Protein AF-A0A3D5D8I4-F1 (afdb_monomer)

Mean predicted aligned error: 8.42 Å

pLDDT: mean 87.05, std 14.83, range [40.72, 98.19]

Radius of gyration: 23.58 Å; Cα contacts (8 Å, |Δi|>4): 312; chains: 1; bounding box: 90×56×48 Å

Solvent-accessible surface area (backbone atoms only — not comparable to full-atom values): 10877 Å² total; per-residue (Å²): 141,84,83,87,79,84,82,81,80,78,78,79,79,77,74,73,78,84,70,64,77,83,64,69,60,92,77,57,47,46,74,57,96,80,32,28,16,44,78,91,54,89,60,53,30,63,50,72,52,56,39,47,36,94,92,38,66,86,41,54,31,37,38,36,34,28,51,73,12,25,53,41,39,38,40,31,30,38,95,87,63,31,56,32,35,39,40,30,34,57,98,66,37,82,65,44,61,40,34,29,41,90,86,55,50,77,73,44,61,80,59,45,58,67,59,12,48,55,28,38,55,51,13,51,55,20,59,34,88,86,40,92,77,47,33,64,35,64,13,43,24,25,30,52,39,8,35,75,25,58,29,87,63,29,58,56,50,74,77,54,66,68,90,89,68,52,69,69,42,52,53,50,15,48,54,54,30,50,58,75,64,37,92,78,74,76,82,88,130

Structure (mmCIF, N/CA/C/O backbone):
data_AF-A0A3D5D8I4-F1
#
_entry.id   AF-A0A3D5D8I4-F1
#
loop_
_atom_site.group_PDB
_atom_site.id
_atom_site.type_symbol
_atom_site.label_atom_id
_atom_site.label_alt_id
_atom_site.label_comp_id
_atom_site.label_asym_id
_atom_site.label_entity_id
_atom_site.label_seq_id
_atom_site.pdbx_PDB_ins_code
_atom_site.Cartn_x
_atom_site.Cartn_y
_atom_site.Cartn_z
_atom_site.occupancy
_atom_site.B_iso_or_equiv
_atom_site.auth_seq_id
_atom_site.auth_comp_id
_atom_site.auth_asym_id
_atom_site.auth_atom_id
_atom_site.pdbx_PDB_model_num
ATOM 1 N N . MET A 1 1 ? 66.730 -39.347 -2.830 1.00 44.16 1 MET A N 1
ATOM 2 C CA . MET A 1 1 ? 65.762 -38.959 -3.880 1.00 44.16 1 MET A CA 1
ATOM 3 C C . MET A 1 1 ? 64.364 -39.269 -3.374 1.00 44.16 1 MET A C 1
ATOM 5 O O . MET A 1 1 ? 64.009 -40.436 -3.316 1.00 44.16 1 MET A O 1
ATOM 9 N N . GLN A 1 2 ? 63.589 -38.261 -2.976 1.00 40.72 2 GLN A N 1
ATOM 10 C CA . GLN A 1 2 ? 62.169 -38.438 -2.673 1.00 40.72 2 GLN A 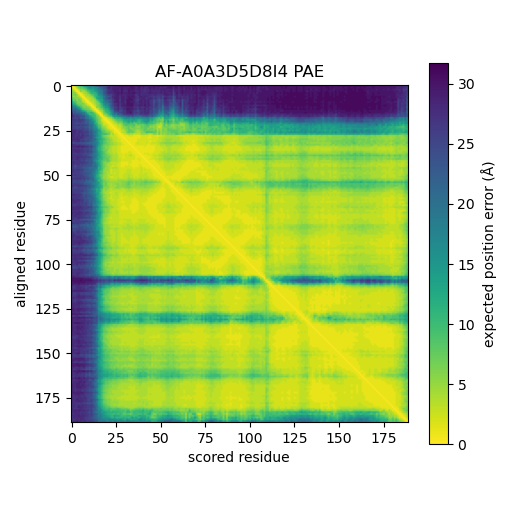CA 1
ATOM 11 C C . GLN A 1 2 ? 61.425 -37.230 -3.243 1.00 40.72 2 GLN A C 1
ATOM 13 O O . GLN A 1 2 ? 61.831 -36.087 -3.049 1.00 40.72 2 GLN A O 1
ATOM 18 N N . ARG A 1 3 ? 60.457 -37.538 -4.103 1.00 42.59 3 ARG A N 1
ATOM 19 C CA . ARG A 1 3 ? 59.856 -36.659 -5.107 1.00 42.59 3 ARG A CA 1
ATOM 20 C C . ARG A 1 3 ? 58.852 -35.707 -4.456 1.00 42.59 3 ARG A C 1
ATOM 22 O O . ARG A 1 3 ? 57.916 -36.165 -3.810 1.00 42.59 3 ARG A O 1
ATOM 29 N N . THR A 1 4 ? 59.021 -34.408 -4.668 1.00 47.97 4 THR A N 1
ATOM 30 C CA . THR A 1 4 ? 57.998 -33.390 -4.409 1.00 47.97 4 THR A CA 1
ATOM 31 C C . THR A 1 4 ? 56.855 -33.558 -5.410 1.00 47.97 4 THR A C 1
ATOM 33 O O . THR A 1 4 ? 57.064 -33.477 -6.619 1.00 47.97 4 THR A O 1
ATOM 36 N N . ALA A 1 5 ? 55.645 -33.816 -4.914 1.00 51.97 5 ALA A N 1
ATOM 37 C CA . ALA A 1 5 ? 54.425 -33.807 -5.713 1.00 51.97 5 ALA A CA 1
ATOM 38 C C . ALA A 1 5 ? 53.779 -32.416 -5.618 1.00 51.97 5 ALA A C 1
ATOM 40 O O . ALA A 1 5 ? 53.332 -32.010 -4.548 1.00 51.97 5 ALA A O 1
ATOM 41 N N . PHE A 1 6 ? 53.751 -31.680 -6.730 1.00 48.56 6 PHE A N 1
ATOM 42 C CA . PHE A 1 6 ? 52.945 -30.468 -6.874 1.00 48.56 6 PHE A CA 1
ATOM 43 C C . PHE A 1 6 ? 51.493 -30.882 -7.147 1.00 48.56 6 PHE A C 1
ATOM 45 O O . PHE A 1 6 ? 51.196 -31.441 -8.201 1.00 48.56 6 PHE A O 1
ATOM 52 N N . ILE A 1 7 ? 50.592 -30.622 -6.198 1.00 48.72 7 ILE A N 1
ATOM 53 C CA . ILE A 1 7 ? 49.147 -30.756 -6.406 1.00 48.72 7 ILE A CA 1
ATOM 54 C C . ILE A 1 7 ? 48.665 -29.463 -7.069 1.00 48.72 7 ILE A C 1
ATOM 56 O O . ILE A 1 7 ? 48.580 -28.416 -6.430 1.00 48.72 7 ILE A O 1
ATOM 60 N N . LEU A 1 8 ? 48.385 -29.535 -8.370 1.00 45.50 8 LEU A N 1
ATOM 61 C CA . LEU A 1 8 ? 47.690 -28.491 -9.120 1.00 45.50 8 LEU A CA 1
ATOM 62 C C . LEU A 1 8 ? 46.208 -28.515 -8.721 1.00 45.50 8 LEU A C 1
ATOM 64 O O . LEU A 1 8 ? 45.455 -29.396 -9.132 1.00 45.50 8 LEU A O 1
ATOM 68 N N . LEU A 1 9 ? 45.805 -27.551 -7.894 1.00 45.59 9 LEU A N 1
ATOM 69 C CA . LEU A 1 9 ? 44.408 -27.275 -7.575 1.00 45.59 9 LEU A CA 1
ATOM 70 C C . LEU A 1 9 ? 43.750 -26.624 -8.801 1.00 45.59 9 LEU A C 1
ATOM 72 O O . LEU A 1 9 ? 43.873 -25.421 -9.025 1.00 45.59 9 LEU A O 1
ATOM 76 N N . VAL A 1 10 ? 43.077 -27.431 -9.620 1.00 53.06 10 VAL A N 1
ATOM 77 C CA . VAL A 1 10 ? 42.223 -26.940 -10.706 1.00 53.06 10 VAL A CA 1
ATOM 78 C C . VAL A 1 10 ? 40.960 -26.360 -10.071 1.00 53.06 10 VAL A C 1
ATOM 80 O O . VAL A 1 10 ? 40.057 -27.097 -9.682 1.00 53.06 10 VAL A O 1
ATOM 83 N N . MET A 1 11 ? 40.904 -25.033 -9.929 1.00 54.03 11 MET A N 1
ATOM 84 C CA . MET A 1 11 ? 39.656 -24.342 -9.607 1.00 54.03 11 MET A CA 1
ATOM 85 C C . MET A 1 11 ? 38.720 -24.450 -10.812 1.00 54.03 11 MET A C 1
ATOM 87 O O . MET A 1 11 ? 38.891 -23.761 -11.816 1.00 54.03 11 MET A O 1
ATOM 91 N N . ALA A 1 12 ? 37.744 -25.352 -10.717 1.00 52.09 12 ALA A N 1
ATOM 92 C CA . ALA A 1 12 ? 36.628 -25.414 -11.641 1.00 52.09 12 ALA A CA 1
ATOM 93 C C . ALA A 1 12 ? 35.795 -24.136 -11.475 1.00 52.09 12 ALA A C 1
ATOM 95 O O . ALA A 1 12 ? 35.046 -23.986 -10.510 1.00 52.09 12 ALA A O 1
ATOM 96 N N . LEU A 1 13 ? 35.945 -23.201 -12.413 1.00 49.75 13 LEU A N 1
ATOM 97 C CA . LEU A 1 13 ? 35.010 -22.099 -12.598 1.00 49.75 13 LEU A CA 1
ATOM 98 C C . LEU A 1 13 ? 33.694 -22.704 -13.095 1.00 49.75 13 LEU A C 1
ATOM 100 O O . LEU A 1 13 ? 33.460 -22.817 -14.297 1.00 49.75 13 LEU A O 1
ATOM 104 N N . ALA A 1 14 ? 32.839 -23.129 -12.166 1.00 51.59 14 ALA A N 1
ATOM 105 C CA . ALA A 1 14 ? 31.420 -23.254 -12.445 1.00 51.59 14 ALA A CA 1
ATOM 106 C C . ALA A 1 14 ? 30.911 -21.831 -12.699 1.00 51.59 14 ALA A C 1
ATOM 108 O O . ALA A 1 14 ? 30.560 -21.103 -11.773 1.00 51.59 14 ALA A O 1
ATOM 109 N N . GLY A 1 15 ? 30.969 -21.401 -13.960 1.00 45.41 15 GLY A N 1
ATOM 110 C CA . GLY A 1 15 ? 30.257 -20.221 -14.411 1.00 45.41 15 GLY A CA 1
ATOM 111 C C . GLY A 1 15 ? 28.775 -20.485 -14.200 1.00 45.41 15 GLY A C 1
ATOM 112 O O . GLY A 1 15 ? 28.147 -21.144 -15.026 1.00 45.41 15 GLY A O 1
ATOM 113 N N . CYS A 1 16 ? 28.230 -20.028 -13.071 1.00 51.75 16 CYS A N 1
ATOM 114 C CA . CYS A 1 16 ? 26.795 -19.847 -12.940 1.00 51.75 16 CYS A CA 1
ATOM 115 C C . CYS A 1 16 ? 26.368 -19.003 -14.137 1.00 51.75 16 CYS A C 1
ATOM 117 O O . CYS A 1 16 ? 26.822 -17.865 -14.268 1.00 51.75 16 CYS A O 1
ATOM 119 N N . SER A 1 17 ? 25.562 -19.582 -15.029 1.00 51.75 17 SER A N 1
ATOM 120 C CA . SER A 1 17 ? 24.910 -18.825 -16.091 1.00 51.75 17 SER A CA 1
ATOM 121 C C . SER A 1 17 ? 24.213 -17.637 -15.434 1.00 51.75 17 SER A C 1
ATOM 123 O O . SER A 1 17 ? 23.328 -17.816 -14.601 1.00 51.75 17 SER A O 1
ATOM 125 N N . SER A 1 18 ? 24.681 -16.430 -15.738 1.00 62.88 18 SER A N 1
ATOM 126 C CA . SER A 1 18 ? 24.147 -15.166 -15.231 1.00 62.88 18 SER A CA 1
ATOM 127 C C . SER A 1 18 ? 22.914 -14.715 -16.014 1.00 62.88 18 SER A C 1
ATOM 129 O O . SER A 1 18 ? 22.506 -13.558 -15.916 1.00 62.88 18 SER A O 1
ATOM 131 N N . GLU A 1 19 ? 22.325 -15.611 -16.810 1.00 63.91 19 GLU A N 1
ATOM 132 C CA . GLU A 1 19 ? 21.088 -15.327 -17.514 1.00 63.91 19 GLU A CA 1
ATOM 133 C C . GLU A 1 19 ? 19.942 -15.205 -16.497 1.00 63.91 19 GLU A C 1
ATOM 135 O O . GLU A 1 19 ? 19.721 -16.117 -15.693 1.00 63.91 19 GLU A O 1
ATOM 140 N N . PRO A 1 20 ? 19.222 -14.071 -16.490 1.00 65.62 20 PRO A N 1
ATOM 141 C CA . PRO A 1 20 ? 18.050 -13.916 -15.649 1.00 65.62 20 PRO A CA 1
ATOM 142 C C . PRO A 1 20 ? 17.011 -14.989 -15.998 1.00 65.62 20 PRO A C 1
ATOM 144 O O . PRO A 1 20 ? 16.934 -15.419 -17.154 1.00 65.62 20 PRO A O 1
ATOM 147 N N . PRO A 1 21 ? 16.186 -15.416 -15.024 1.00 68.75 21 PRO A N 1
ATOM 148 C CA . PRO A 1 21 ? 15.121 -16.368 -15.292 1.00 68.75 21 PRO A CA 1
ATOM 149 C C . PRO A 1 21 ? 14.196 -15.844 -16.403 1.00 68.75 21 PRO A C 1
ATOM 151 O O . PRO A 1 21 ? 14.014 -14.627 -16.530 1.00 68.75 21 PRO A O 1
ATOM 154 N N . PRO A 1 22 ? 13.612 -16.745 -17.214 1.00 76.25 22 PRO A N 1
ATOM 155 C CA . PRO A 1 22 ? 12.748 -16.357 -18.319 1.00 76.25 22 PRO A CA 1
ATOM 156 C C . PRO A 1 22 ? 11.615 -15.455 -17.826 1.00 76.25 22 PRO A C 1
ATOM 158 O O . PRO A 1 22 ? 10.947 -15.750 -16.835 1.00 76.25 22 PRO A O 1
ATOM 161 N N . GLU A 1 23 ? 11.408 -14.338 -18.526 1.00 79.00 23 GLU A N 1
ATOM 162 C CA . GLU A 1 23 ? 10.362 -13.385 -18.168 1.00 79.00 23 GLU A CA 1
ATOM 163 C C . GLU A 1 23 ? 8.975 -14.042 -18.250 1.00 79.00 23 GL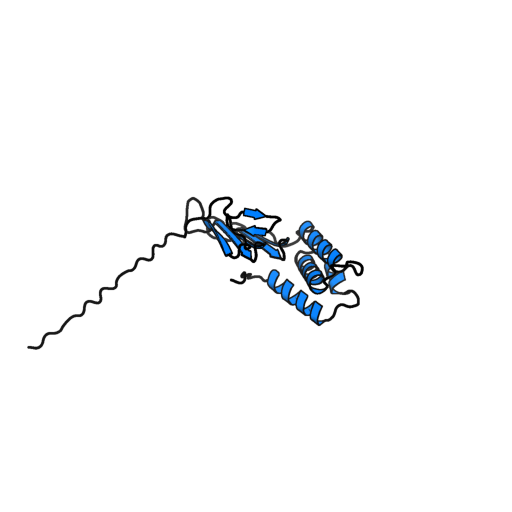U A C 1
ATOM 165 O O . GLU A 1 23 ? 8.667 -14.703 -19.248 1.00 79.00 23 GLU A O 1
ATOM 170 N N . PRO A 1 24 ? 8.091 -13.810 -17.262 1.00 82.31 24 PRO A N 1
ATOM 171 C CA . PRO A 1 24 ? 6.730 -14.313 -17.324 1.00 82.31 24 PRO A CA 1
ATOM 172 C C . PRO A 1 24 ? 6.000 -13.700 -18.535 1.00 82.31 24 PRO A C 1
ATOM 174 O O . PRO A 1 24 ? 6.169 -12.505 -18.820 1.00 82.31 24 PRO A O 1
ATOM 177 N N . PRO A 1 25 ? 5.149 -14.449 -19.261 1.00 82.88 25 PRO A N 1
ATOM 178 C CA . PRO A 1 25 ? 4.396 -13.908 -20.392 1.00 82.88 25 PRO A CA 1
ATOM 179 C C . PRO A 1 25 ? 3.474 -12.758 -19.958 1.00 82.88 25 PRO A C 1
ATOM 181 O O . PRO A 1 25 ? 3.164 -12.583 -18.777 1.00 82.88 25 PRO A O 1
ATOM 184 N N . ARG A 1 26 ? 3.035 -11.910 -20.897 1.00 74.31 26 ARG A N 1
ATOM 185 C CA . ARG A 1 26 ? 1.940 -10.967 -20.598 1.00 74.31 26 ARG A CA 1
ATOM 186 C C . ARG A 1 26 ? 0.679 -11.782 -20.302 1.00 74.31 26 ARG A C 1
ATOM 188 O O . ARG A 1 26 ? 0.359 -12.667 -21.083 1.00 74.31 26 ARG A O 1
ATOM 195 N N . GLY A 1 27 ? 0.007 -11.490 -19.187 1.00 81.62 27 GLY A N 1
ATOM 196 C CA . GLY A 1 27 ? -1.098 -12.324 -18.700 1.00 81.62 27 GLY A CA 1
ATOM 197 C C . GLY A 1 27 ? -0.636 -13.645 -18.075 1.00 81.62 27 GLY A C 1
ATOM 198 O O . GLY A 1 27 ? -1.306 -14.651 -18.233 1.00 81.62 27 GLY A O 1
ATOM 199 N N . ALA A 1 28 ? 0.522 -13.662 -17.403 1.00 88.06 28 ALA A N 1
ATOM 200 C CA . ALA A 1 28 ? 1.030 -14.858 -16.718 1.00 88.06 28 ALA A CA 1
ATOM 201 C C . ALA A 1 28 ? 0.130 -15.369 -15.581 1.00 88.06 28 ALA A C 1
ATOM 203 O O . ALA A 1 28 ? 0.292 -16.512 -15.164 1.00 88.06 28 ALA A O 1
ATOM 204 N N . LEU A 1 29 ? -0.778 -14.528 -15.081 1.00 94.31 29 LEU A N 1
ATOM 205 C CA . LEU A 1 29 ? -1.756 -14.897 -14.070 1.00 94.31 29 LEU A CA 1
ATOM 206 C C . LEU A 1 29 ? -3.163 -14.697 -14.626 1.00 94.31 29 LEU A C 1
ATOM 208 O O . LEU A 1 29 ? -3.443 -13.675 -15.259 1.00 94.31 29 LEU A O 1
ATOM 212 N N . ASP A 1 30 ? -4.031 -15.654 -14.328 1.00 94.69 30 ASP A N 1
ATOM 213 C CA . ASP A 1 30 ? -5.468 -15.550 -14.505 1.00 94.69 30 ASP A CA 1
ATOM 214 C C . ASP A 1 30 ? -6.046 -14.766 -13.320 1.00 94.69 30 ASP A C 1
ATOM 216 O O . ASP A 1 30 ? -5.809 -15.102 -12.157 1.00 94.69 30 ASP A O 1
ATOM 220 N N . GLU A 1 31 ? -6.822 -13.721 -13.598 1.00 93.56 31 GLU A N 1
ATOM 221 C CA . GLU A 1 31 ? -7.505 -12.950 -12.559 1.00 93.56 31 GLU A CA 1
ATOM 222 C C . GLU A 1 31 ? -8.955 -13.424 -12.421 1.00 93.56 31 GLU A C 1
ATOM 224 O O . GLU A 1 31 ? -9.726 -13.418 -13.383 1.00 93.56 31 GLU A O 1
ATOM 229 N N . ARG A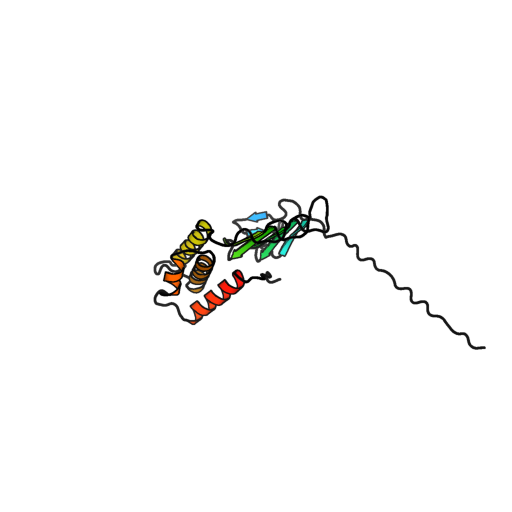 1 32 ? -9.339 -13.842 -11.210 1.00 94.81 32 ARG A N 1
ATOM 230 C CA . ARG A 1 32 ? -10.694 -14.304 -10.883 1.00 94.81 32 ARG A CA 1
ATOM 231 C C . ARG A 1 32 ? -11.196 -13.519 -9.677 1.00 94.81 32 ARG A C 1
ATOM 233 O O . ARG A 1 32 ? -10.703 -13.707 -8.572 1.00 94.81 32 ARG A O 1
ATOM 240 N N . ASN A 1 33 ? -12.168 -12.629 -9.890 1.00 91.56 33 ASN A N 1
ATOM 241 C CA . ASN A 1 33 ? -12.736 -11.759 -8.847 1.00 91.56 33 ASN A CA 1
ATOM 242 C C . ASN A 1 33 ? -11.679 -10.939 -8.073 1.00 91.56 33 ASN A C 1
ATOM 244 O O . ASN A 1 33 ? -11.777 -10.796 -6.857 1.00 91.56 33 ASN A O 1
ATOM 248 N N . GLY A 1 34 ? -10.654 -10.426 -8.763 1.00 90.94 34 GLY A N 1
ATOM 249 C CA . GLY A 1 34 ? -9.574 -9.644 -8.145 1.00 90.94 34 GLY A CA 1
ATOM 250 C C . GLY A 1 34 ? -8.488 -10.469 -7.447 1.00 90.94 34 GLY A C 1
ATOM 251 O O . GLY A 1 34 ? -7.561 -9.891 -6.885 1.00 90.94 34 GLY A O 1
ATOM 252 N N . ILE A 1 35 ? -8.581 -11.802 -7.487 1.00 96.44 35 ILE A N 1
ATOM 253 C CA . ILE A 1 35 ? -7.564 -12.719 -6.968 1.00 96.44 35 ILE A CA 1
ATOM 254 C C . ILE A 1 35 ? -6.785 -13.303 -8.146 1.00 96.44 35 ILE A C 1
ATOM 256 O O . ILE A 1 35 ? -7.375 -13.799 -9.110 1.00 96.44 35 ILE A O 1
ATOM 260 N N . ALA A 1 36 ? -5.460 -13.220 -8.079 1.00 96.56 36 ALA A N 1
ATOM 261 C CA . ALA A 1 36 ? -4.562 -13.719 -9.108 1.00 96.56 36 ALA A CA 1
ATOM 262 C C . ALA A 1 36 ? -4.209 -15.197 -8.890 1.00 96.56 36 ALA A C 1
ATOM 264 O O . ALA A 1 36 ? -3.989 -15.634 -7.760 1.00 96.56 36 ALA A O 1
ATOM 265 N N . TYR A 1 37 ? -4.116 -15.950 -9.983 1.00 97.12 37 TYR A N 1
ATOM 266 C CA . TYR A 1 37 ? -3.807 -17.378 -9.998 1.00 97.12 37 TYR A CA 1
ATOM 267 C C . TYR A 1 37 ? -2.856 -17.702 -11.144 1.00 97.12 37 TYR A C 1
ATOM 269 O O . TYR A 1 37 ? -2.957 -17.104 -12.210 1.00 97.12 37 TYR A O 1
ATOM 277 N N . GLU A 1 38 ? -1.968 -18.679 -10.970 1.00 95.44 38 GLU A N 1
ATOM 278 C CA . GLU A 1 38 ? -1.290 -19.272 -12.127 1.00 95.44 38 GLU A CA 1
ATOM 279 C C . GLU A 1 38 ? -2.298 -19.990 -13.031 1.00 95.44 38 GLU A C 1
ATOM 281 O O . GLU A 1 38 ? -3.365 -20.423 -12.583 1.00 95.44 38 GLU A O 1
ATOM 286 N N . HIS A 1 39 ? -1.967 -20.122 -14.316 1.00 93.12 39 HIS A N 1
ATOM 287 C CA . HIS A 1 39 ? -2.884 -20.720 -15.277 1.00 93.12 39 HIS A CA 1
ATOM 288 C C . HIS A 1 39 ? -3.251 -22.159 -14.892 1.00 93.12 39 HIS A C 1
ATOM 290 O O . HIS A 1 39 ? -2.387 -23.022 -14.741 1.00 93.12 39 HIS A O 1
ATOM 296 N N . GLY A 1 40 ? -4.551 -22.415 -14.733 1.00 91.75 40 GLY A N 1
ATOM 297 C CA . GLY A 1 40 ? -5.074 -23.714 -14.299 1.00 91.75 40 GLY A CA 1
ATOM 298 C C . GLY A 1 40 ? -4.929 -24.011 -12.800 1.00 91.75 40 GLY A C 1
ATOM 299 O O . GLY A 1 40 ? -5.421 -25.046 -12.350 1.00 91.75 40 GLY A O 1
ATOM 300 N N . ALA A 1 41 ? -4.322 -23.121 -12.011 1.00 95.62 41 ALA A N 1
ATOM 301 C CA . ALA A 1 41 ? -4.206 -23.302 -10.570 1.00 95.62 41 ALA A CA 1
ATOM 302 C C . ALA A 1 41 ? -5.556 -23.117 -9.859 1.00 95.62 41 ALA A C 1
ATOM 304 O O . ALA A 1 41 ? -6.421 -22.323 -10.257 1.00 95.62 41 ALA A O 1
ATOM 305 N N . THR A 1 42 ? -5.734 -23.842 -8.757 1.00 95.25 42 THR A N 1
ATOM 306 C CA . THR A 1 42 ? -6.881 -23.698 -7.849 1.00 95.25 42 THR A CA 1
ATOM 307 C C . THR A 1 42 ? -6.563 -22.809 -6.651 1.00 95.25 42 THR A C 1
ATOM 309 O O . THR A 1 42 ? -7.468 -22.171 -6.119 1.00 95.25 42 THR A O 1
ATOM 312 N N . GLU A 1 43 ? -5.293 -22.728 -6.254 1.00 96.56 43 GLU A N 1
ATOM 313 C CA . GLU A 1 43 ? -4.826 -21.928 -5.118 1.00 96.56 43 GLU A CA 1
ATOM 314 C C . GLU A 1 43 ? -4.339 -20.541 -5.565 1.00 96.56 43 GLU A C 1
ATOM 316 O O . GLU A 1 43 ? -3.690 -20.447 -6.613 1.00 96.56 43 GLU A O 1
ATOM 321 N N . PRO A 1 44 ? -4.655 -19.465 -4.816 1.00 97.25 44 PRO A N 1
ATOM 322 C CA . PRO A 1 44 ? -4.207 -18.113 -5.142 1.00 97.25 44 PRO A CA 1
ATOM 323 C C . PRO A 1 44 ? -2.685 -17.987 -5.229 1.00 97.25 44 PRO A C 1
ATOM 325 O O . PRO A 1 44 ? -1.948 -18.595 -4.457 1.00 97.25 44 PRO A O 1
ATOM 328 N N . PHE A 1 45 ? -2.213 -17.157 -6.155 1.00 96.25 45 PHE A N 1
ATOM 329 C CA . PHE A 1 45 ? -0.789 -16.978 -6.403 1.00 96.25 45 PHE A CA 1
ATOM 330 C C . PHE A 1 45 ? -0.094 -16.224 -5.261 1.00 96.25 45 PHE A C 1
ATOM 332 O O . PHE A 1 45 ? -0.487 -15.111 -4.907 1.00 96.25 45 PHE A O 1
ATOM 339 N N . THR A 1 46 ? 0.999 -16.789 -4.753 1.00 95.69 46 THR A N 1
ATOM 340 C CA . THR A 1 46 ? 1.929 -16.116 -3.840 1.00 95.69 46 THR A CA 1
ATOM 341 C C . THR A 1 46 ? 3.312 -16.121 -4.471 1.00 95.69 46 THR A C 1
ATOM 343 O O . THR A 1 46 ? 3.854 -17.179 -4.781 1.00 95.69 46 THR A O 1
ATOM 346 N N . GLY A 1 47 ? 3.886 -14.937 -4.677 1.00 93.69 47 GLY A N 1
ATOM 347 C CA . GLY A 1 47 ? 5.189 -14.797 -5.316 1.00 93.69 47 GLY A CA 1
ATOM 348 C C . GLY A 1 47 ? 5.372 -13.484 -6.067 1.00 93.69 47 GLY A C 1
ATOM 349 O O . GLY A 1 47 ? 4.510 -12.603 -6.073 1.00 93.69 47 GLY A O 1
ATOM 350 N N . ALA A 1 48 ? 6.529 -13.349 -6.715 1.00 93.19 48 ALA A N 1
ATOM 351 C CA . ALA A 1 48 ? 6.890 -12.174 -7.499 1.00 93.19 48 ALA A CA 1
ATOM 352 C C . ALA A 1 48 ? 6.818 -12.451 -9.006 1.00 93.19 48 ALA A C 1
ATOM 354 O O . ALA A 1 48 ? 7.335 -13.456 -9.489 1.00 93.19 48 ALA A O 1
ATOM 355 N N . LEU A 1 49 ? 6.260 -11.506 -9.760 1.00 93.56 49 LEU A N 1
ATOM 356 C CA . LEU A 1 49 ? 6.430 -11.415 -11.207 1.00 93.56 49 LEU A CA 1
ATOM 357 C C . LEU A 1 49 ? 7.406 -10.289 -11.529 1.00 93.56 49 LEU A C 1
ATOM 359 O O . LEU A 1 49 ? 7.096 -9.122 -11.290 1.00 93.56 49 LEU A O 1
ATOM 363 N N . THR A 1 50 ? 8.544 -10.634 -12.125 1.00 93.88 50 THR A N 1
ATOM 364 C CA . THR A 1 50 ? 9.603 -9.679 -12.478 1.00 93.88 50 THR A CA 1
ATOM 365 C C . THR A 1 50 ? 9.777 -9.602 -13.986 1.00 93.88 50 THR A C 1
ATOM 367 O O . THR A 1 50 ? 9.779 -10.619 -14.675 1.00 93.88 50 THR A O 1
ATOM 370 N N . ARG A 1 51 ? 9.941 -8.386 -14.504 1.00 92.88 51 ARG A N 1
ATOM 371 C CA . ARG A 1 51 ? 10.265 -8.104 -15.906 1.00 92.88 51 ARG A CA 1
ATOM 372 C C . ARG A 1 51 ? 11.510 -7.242 -15.994 1.00 92.88 51 ARG A C 1
ATOM 374 O O . ARG A 1 51 ? 11.814 -6.480 -15.073 1.00 92.88 51 ARG A O 1
ATOM 381 N N . TYR A 1 52 ? 12.179 -7.316 -17.137 1.00 93.38 52 TYR A N 1
ATOM 382 C CA . TYR A 1 52 ? 13.411 -6.586 -17.410 1.00 93.38 52 TYR A CA 1
ATOM 383 C C . TYR A 1 52 ? 13.229 -5.618 -18.581 1.00 93.38 52 TYR A C 1
ATOM 385 O O . TYR A 1 52 ? 12.205 -5.634 -19.274 1.00 93.38 52 TYR A O 1
ATOM 393 N N . HIS A 1 53 ? 14.173 -4.701 -18.774 1.00 92.00 53 HIS A N 1
ATOM 394 C CA . HIS A 1 53 ? 14.139 -3.794 -19.922 1.00 92.00 53 HIS A CA 1
ATOM 395 C C . HIS A 1 53 ? 14.430 -4.556 -21.218 1.00 92.00 53 HIS A C 1
ATOM 397 O O . HIS A 1 53 ? 15.136 -5.560 -21.242 1.00 92.00 53 HIS A O 1
ATOM 403 N N . VAL A 1 54 ? 13.869 -4.095 -22.339 1.00 88.38 54 VAL A N 1
ATOM 404 C CA . VAL A 1 54 ? 14.010 -4.795 -23.632 1.00 88.38 54 VAL A CA 1
ATOM 405 C C . VAL A 1 54 ? 15.473 -4.861 -24.082 1.00 88.38 54 VAL A C 1
ATOM 407 O O . VAL A 1 54 ? 15.896 -5.885 -24.609 1.00 88.38 54 VAL A O 1
ATOM 410 N N . HIS A 1 55 ? 16.231 -3.789 -23.845 1.00 86.88 55 HIS A N 1
ATOM 411 C CA . HIS A 1 55 ? 17.624 -3.651 -24.277 1.00 86.88 55 HIS A CA 1
ATOM 412 C C . HIS A 1 55 ? 18.653 -4.086 -23.222 1.00 86.88 55 HIS A C 1
ATOM 414 O O . HIS A 1 55 ? 19.819 -4.252 -23.563 1.00 86.88 55 HIS A O 1
ATOM 420 N N . ASP A 1 56 ? 18.228 -4.295 -21.974 1.00 87.75 56 ASP A N 1
ATOM 421 C CA . ASP A 1 56 ? 19.065 -4.805 -20.887 1.00 87.75 56 ASP A CA 1
ATOM 422 C C . ASP A 1 56 ? 18.241 -5.769 -20.028 1.00 87.75 56 ASP A C 1
ATOM 424 O O . ASP A 1 56 ? 17.406 -5.364 -19.215 1.00 87.75 56 ASP A O 1
ATOM 428 N N . LYS A 1 57 ? 18.492 -7.065 -20.227 1.00 88.38 57 LYS A N 1
ATOM 429 C CA . LYS A 1 57 ? 17.796 -8.144 -19.524 1.00 88.38 57 LYS A CA 1
ATOM 430 C C . LYS A 1 57 ? 18.252 -8.333 -18.087 1.00 88.38 57 LYS A C 1
ATOM 432 O O . LYS A 1 57 ? 17.616 -9.083 -17.367 1.00 88.38 57 LYS A O 1
ATOM 437 N N . THR A 1 58 ? 19.301 -7.648 -17.648 1.00 87.81 58 THR A N 1
ATOM 438 C CA . THR A 1 58 ? 19.753 -7.688 -16.253 1.00 87.81 58 THR A CA 1
ATOM 439 C C . THR A 1 58 ? 19.085 -6.605 -15.406 1.00 87.81 58 THR A C 1
ATOM 441 O O . THR A 1 58 ? 18.904 -6.780 -14.200 1.00 87.81 58 THR A O 1
ATOM 444 N N . GLN A 1 59 ? 18.625 -5.521 -16.039 1.00 92.88 59 GLN A N 1
ATOM 445 C CA . GLN A 1 59 ? 17.984 -4.402 -15.362 1.00 92.88 59 GLN A CA 1
ATOM 446 C C . GLN A 1 59 ? 16.466 -4.594 -15.270 1.00 92.88 59 GLN A C 1
ATOM 448 O O . GLN A 1 59 ? 15.762 -4.622 -16.283 1.00 92.88 59 GLN A O 1
ATOM 453 N N . LYS A 1 60 ? 15.938 -4.692 -14.040 1.00 95.00 60 LYS A N 1
ATOM 454 C CA . LYS A 1 60 ? 14.488 -4.766 -13.798 1.00 95.00 60 LYS A CA 1
ATOM 455 C C . LYS A 1 60 ? 13.793 -3.543 -14.394 1.00 95.00 60 LYS A C 1
ATOM 457 O O . LYS A 1 60 ? 14.283 -2.424 -14.257 1.00 95.00 60 LYS A O 1
ATOM 462 N N . SER A 1 61 ? 12.636 -3.766 -15.007 1.00 95.75 61 SER A N 1
ATOM 463 C CA . SER A 1 61 ? 11.717 -2.723 -15.474 1.00 95.75 61 SER A CA 1
ATOM 464 C C . SER A 1 61 ? 10.469 -2.652 -14.600 1.00 95.75 61 SER A C 1
ATOM 466 O O . SER A 1 61 ? 9.979 -1.562 -14.300 1.00 95.75 61 SER A O 1
ATOM 468 N N . ASN A 1 62 ? 9.984 -3.805 -14.133 1.00 95.88 62 ASN A N 1
ATOM 469 C CA . ASN A 1 62 ? 8.808 -3.921 -13.285 1.00 95.88 62 ASN A CA 1
ATOM 470 C C . ASN A 1 62 ? 8.879 -5.170 -12.400 1.00 95.88 62 ASN A C 1
ATOM 472 O O . ASN A 1 62 ? 9.433 -6.192 -12.794 1.00 95.88 62 ASN A O 1
ATOM 476 N N . GLU A 1 63 ? 8.292 -5.075 -11.215 1.00 95.88 63 GLU A N 1
ATOM 477 C CA . GLU A 1 63 ? 8.122 -6.177 -10.276 1.00 95.88 63 GLU A CA 1
ATOM 478 C C . GLU A 1 63 ? 6.777 -6.006 -9.581 1.00 95.88 63 GLU A C 1
ATOM 480 O O . GLU A 1 63 ? 6.415 -4.895 -9.184 1.00 95.88 63 GLU A O 1
ATOM 485 N N . VAL A 1 64 ? 6.035 -7.098 -9.437 1.00 95.25 64 VAL A N 1
ATOM 486 C CA . VAL A 1 64 ? 4.804 -7.137 -8.650 1.00 95.25 64 VAL A CA 1
ATOM 487 C C . VAL A 1 64 ? 4.864 -8.341 -7.731 1.00 95.25 64 VAL A C 1
ATOM 4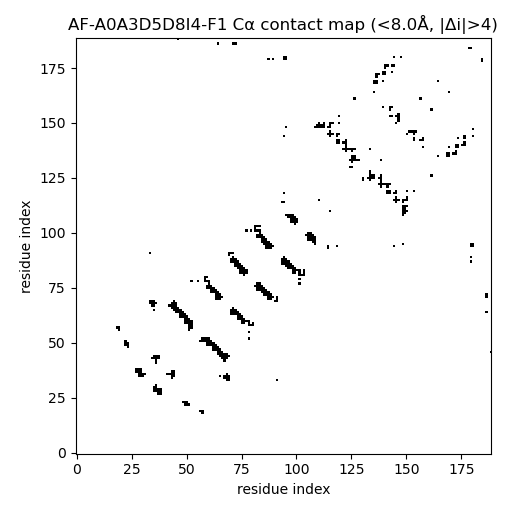89 O O . VAL A 1 64 ? 5.054 -9.457 -8.209 1.00 95.25 64 VAL A O 1
ATOM 492 N N . PHE A 1 65 ? 4.689 -8.117 -6.434 1.00 95.62 65 PHE A N 1
ATOM 493 C CA . PHE A 1 65 ? 4.568 -9.178 -5.444 1.00 95.62 65 PHE A CA 1
ATOM 494 C C . PHE A 1 65 ? 3.103 -9.400 -5.079 1.00 95.62 65 PHE A C 1
ATOM 496 O O . PHE A 1 65 ? 2.368 -8.437 -4.822 1.00 95.62 65 PHE A O 1
ATOM 503 N N . TYR A 1 66 ? 2.718 -10.669 -5.025 1.00 95.75 66 TYR A N 1
ATOM 504 C CA . TYR A 1 66 ? 1.402 -11.138 -4.627 1.00 95.75 66 TYR A CA 1
ATOM 505 C C . TYR A 1 66 ? 1.504 -12.021 -3.389 1.00 95.75 66 TYR A C 1
ATOM 507 O O . TYR A 1 66 ? 2.451 -12.795 -3.248 1.00 95.75 66 TYR A O 1
ATOM 515 N N . HIS A 1 67 ? 0.496 -11.933 -2.531 1.00 95.50 67 HIS A N 1
ATOM 516 C CA . HIS A 1 67 ? 0.281 -12.844 -1.419 1.00 95.50 67 HIS A CA 1
ATOM 517 C C . HIS A 1 67 ? -1.186 -13.254 -1.421 1.00 95.50 67 HIS A C 1
ATOM 519 O O . HIS A 1 67 ? -2.063 -12.390 -1.462 1.00 95.50 67 HIS A O 1
ATOM 525 N N . GLU A 1 68 ? -1.443 -14.560 -1.453 1.00 95.88 68 GLU A N 1
ATOM 526 C CA . GLU A 1 68 ? -2.794 -15.123 -1.562 1.00 95.88 68 GLU A CA 1
ATOM 527 C C . GLU A 1 68 ? -3.599 -14.510 -2.726 1.00 95.88 68 GLU A C 1
ATOM 529 O O . GLU A 1 68 ? -4.793 -14.228 -2.637 1.00 95.88 68 GLU A O 1
ATOM 534 N N . GLY A 1 69 ? -2.918 -14.277 -3.850 1.00 95.75 69 GLY A N 1
ATOM 535 C CA . GLY A 1 69 ? -3.467 -13.715 -5.081 1.00 95.75 69 GLY A CA 1
ATOM 536 C C . GLY A 1 69 ? -3.755 -12.214 -5.039 1.00 95.75 69 GLY A C 1
ATOM 537 O O . GLY A 1 69 ? -4.109 -11.647 -6.072 1.00 95.75 69 GLY A O 1
ATOM 538 N N . LEU A 1 70 ? -3.562 -11.540 -3.904 1.00 96.62 70 LEU A N 1
ATOM 539 C CA . LEU A 1 70 ? -3.669 -10.087 -3.797 1.00 96.62 70 LEU A CA 1
ATOM 540 C C . LEU A 1 70 ? -2.313 -9.434 -4.032 1.00 96.62 70 LEU A C 1
ATOM 542 O O . LEU A 1 70 ? -1.294 -9.881 -3.510 1.00 96.62 70 LEU A O 1
ATOM 546 N N . LYS A 1 71 ? -2.294 -8.327 -4.780 1.00 95.56 71 LYS A N 1
ATOM 547 C CA . LYS A 1 71 ? -1.096 -7.483 -4.862 1.00 95.56 71 LYS A CA 1
ATOM 548 C C . LYS A 1 71 ? -0.750 -6.962 -3.471 1.00 95.56 71 LYS A C 1
ATOM 550 O O . LYS A 1 71 ? -1.642 -6.560 -2.729 1.00 95.56 71 LYS A O 1
ATOM 555 N N . VAL A 1 72 ? 0.544 -6.919 -3.175 1.00 95.56 72 VAL A N 1
ATOM 556 C CA . VAL A 1 72 ? 1.103 -6.355 -1.936 1.00 95.56 72 VAL A CA 1
ATOM 557 C C . VAL A 1 72 ? 1.987 -5.157 -2.259 1.00 95.56 72 VAL A C 1
ATOM 559 O O . VAL A 1 72 ? 1.874 -4.100 -1.644 1.00 95.56 72 VAL A O 1
ATOM 562 N N . VAL A 1 73 ? 2.846 -5.287 -3.273 1.00 95.69 73 VAL A N 1
ATOM 563 C CA . VAL A 1 73 ? 3.686 -4.190 -3.755 1.00 95.69 73 VAL A 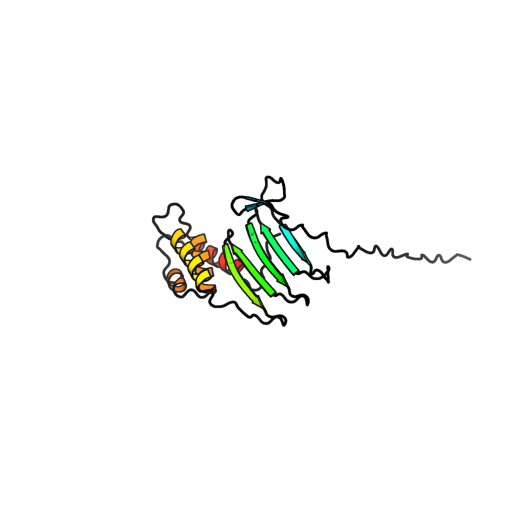CA 1
ATOM 564 C C . VAL A 1 73 ? 3.931 -4.312 -5.251 1.00 95.69 73 VAL A C 1
ATOM 566 O O . VAL A 1 73 ? 4.121 -5.404 -5.781 1.00 95.69 73 VAL A O 1
ATOM 569 N N . GLN A 1 74 ? 3.938 -3.176 -5.935 1.00 96.06 74 GLN A N 1
ATOM 570 C CA . GLN A 1 74 ? 4.319 -3.047 -7.332 1.00 96.06 74 GLN A CA 1
ATOM 571 C C . GLN A 1 74 ? 5.378 -1.961 -7.456 1.00 96.06 74 GLN A C 1
ATOM 573 O O . GLN A 1 74 ? 5.187 -0.844 -6.981 1.00 96.06 74 GLN A O 1
ATOM 578 N N . ARG A 1 75 ? 6.476 -2.275 -8.140 1.00 96.94 75 ARG A N 1
ATOM 579 C CA . ARG A 1 75 ? 7.580 -1.352 -8.398 1.00 96.94 75 ARG A CA 1
ATOM 580 C C . ARG A 1 75 ? 7.890 -1.279 -9.880 1.00 96.94 75 ARG A C 1
ATOM 582 O O . ARG A 1 75 ? 7.741 -2.257 -10.615 1.00 96.94 75 ARG A O 1
ATOM 589 N N . SER A 1 76 ? 8.327 -0.113 -10.327 1.00 97.25 76 SER A N 1
ATOM 590 C CA . SER A 1 76 ? 8.919 0.066 -11.650 1.00 97.25 76 SER A CA 1
ATOM 591 C C . SER A 1 76 ? 10.228 0.824 -11.542 1.00 97.25 76 SER A C 1
ATOM 593 O O . SER A 1 76 ? 10.409 1.627 -10.628 1.00 97.25 76 SER A O 1
ATOM 595 N N . TRP A 1 77 ? 11.127 0.588 -12.490 1.00 98.00 77 TRP A N 1
ATOM 596 C CA . TRP A 1 77 ? 12.447 1.208 -12.525 1.00 98.00 77 TRP A CA 1
ATOM 597 C C . TRP A 1 77 ? 12.722 1.826 -13.889 1.00 98.00 77 TRP A C 1
ATOM 599 O O . TRP A 1 77 ? 12.319 1.302 -14.931 1.00 98.00 77 TRP A O 1
ATOM 609 N N . PHE A 1 78 ? 13.459 2.931 -13.878 1.00 97.06 78 PHE A N 1
ATOM 610 C CA . PHE A 1 78 ? 14.084 3.480 -15.072 1.00 97.06 78 PHE A CA 1
ATOM 611 C C . PHE A 1 78 ? 15.163 2.525 -15.606 1.00 97.06 78 PHE A C 1
ATOM 613 O O . PHE A 1 78 ? 15.652 1.643 -14.900 1.00 97.06 78 PHE A O 1
ATOM 620 N N . ALA A 1 79 ? 15.567 2.718 -16.863 1.00 95.88 79 ALA A N 1
ATOM 621 C CA . ALA A 1 79 ? 16.623 1.915 -17.486 1.00 95.88 79 ALA A CA 1
ATOM 622 C C . ALA A 1 79 ? 18.001 2.085 -16.813 1.00 95.88 79 ALA A C 1
ATOM 624 O O . ALA A 1 79 ? 18.863 1.238 -16.988 1.00 95.88 79 ALA A O 1
ATOM 625 N N . ASN A 1 80 ? 18.208 3.150 -16.029 1.00 94.81 80 ASN A N 1
ATOM 626 C CA . ASN A 1 80 ? 19.417 3.348 -15.219 1.00 94.81 80 ASN A CA 1
ATOM 627 C C . ASN A 1 80 ? 19.349 2.659 -13.839 1.00 94.81 80 ASN A C 1
ATOM 629 O O . ASN A 1 80 ? 20.225 2.877 -13.009 1.00 94.81 80 ASN A O 1
ATOM 633 N N . GLY A 1 81 ? 18.289 1.893 -13.568 1.00 95.38 81 GLY A N 1
ATOM 634 C CA . GLY A 1 81 ? 18.088 1.172 -12.313 1.00 95.38 81 GLY A CA 1
ATOM 635 C C . GLY A 1 81 ? 17.536 1.995 -11.157 1.00 95.38 81 GLY A C 1
ATOM 636 O O . GLY A 1 81 ? 17.244 1.432 -10.103 1.00 95.38 81 GLY A O 1
ATOM 637 N N . GLN A 1 82 ? 17.307 3.294 -11.346 1.00 97.00 82 GLN A N 1
ATOM 638 C CA . GLN A 1 82 ? 16.632 4.113 -10.350 1.00 97.00 82 GLN A CA 1
ATOM 639 C C . GLN A 1 82 ? 15.151 3.721 -10.243 1.00 97.00 82 GLN A C 1
ATOM 641 O O . GLN A 1 82 ? 14.484 3.480 -11.254 1.00 97.00 82 GLN A O 1
ATOM 646 N N . LEU A 1 83 ? 14.623 3.668 -9.016 1.00 96.00 83 LEU A N 1
ATOM 647 C CA . LEU A 1 83 ? 13.199 3.427 -8.782 1.00 96.00 83 LEU A CA 1
ATOM 648 C C . LEU A 1 83 ? 12.386 4.556 -9.425 1.00 96.00 83 LEU A C 1
ATOM 650 O O . LEU A 1 83 ? 12.714 5.722 -9.248 1.00 96.00 83 LEU A O 1
ATOM 654 N N . MET A 1 84 ? 11.356 4.202 -10.187 1.00 96.69 84 MET A N 1
ATOM 655 C CA . MET A 1 84 ? 10.466 5.132 -10.886 1.00 96.69 84 MET A CA 1
ATOM 656 C C . MET A 1 84 ? 9.146 5.281 -10.136 1.00 96.69 84 MET A C 1
ATOM 658 O O . MET A 1 84 ? 8.665 6.395 -9.934 1.00 96.69 84 MET A O 1
ATOM 662 N N . SER A 1 85 ? 8.552 4.164 -9.715 1.00 95.38 85 SER A N 1
ATOM 663 C CA . SER A 1 85 ? 7.323 4.180 -8.928 1.00 95.38 85 SER A CA 1
ATOM 664 C C . SER A 1 85 ? 7.234 3.000 -7.972 1.00 95.38 85 SER A C 1
ATOM 666 O O . SER A 1 85 ? 7.808 1.939 -8.223 1.00 95.38 85 SER A O 1
ATOM 668 N N . GLU A 1 86 ? 6.498 3.202 -6.885 1.00 95.00 86 GLU A N 1
ATOM 669 C CA . GLU A 1 86 ? 6.128 2.180 -5.914 1.00 95.00 86 GLU A CA 1
ATOM 670 C C . GLU A 1 86 ? 4.657 2.367 -5.554 1.00 95.00 86 GLU A C 1
ATOM 672 O O . GLU A 1 86 ? 4.243 3.456 -5.160 1.00 95.00 86 GLU A O 1
ATOM 677 N N . TYR A 1 87 ? 3.893 1.289 -5.671 1.00 94.19 87 TYR A N 1
ATOM 678 C CA . TYR A 1 87 ? 2.532 1.170 -5.173 1.00 94.19 87 TYR A CA 1
ATOM 679 C C . TYR A 1 87 ? 2.525 0.080 -4.117 1.00 94.19 87 TYR A C 1
ATOM 681 O O . TYR A 1 87 ? 3.043 -1.010 -4.363 1.00 94.19 87 TYR A O 1
ATOM 689 N N . ARG A 1 88 ? 1.926 0.350 -2.964 1.00 94.50 88 ARG A N 1
ATOM 690 C CA . ARG A 1 88 ? 1.693 -0.661 -1.931 1.00 94.50 88 ARG A CA 1
ATOM 691 C C . ARG A 1 88 ? 0.213 -0.867 -1.757 1.00 94.50 88 ARG A C 1
ATOM 693 O O . ARG A 1 88 ? -0.575 0.058 -1.963 1.00 94.50 88 ARG A O 1
ATOM 700 N N . PHE A 1 89 ? -0.134 -2.070 -1.348 1.00 94.69 89 PHE A N 1
ATOM 701 C CA . PHE A 1 89 ? -1.504 -2.514 -1.266 1.00 94.69 89 PHE A CA 1
ATOM 702 C C . PHE A 1 89 ? -1.760 -3.164 0.088 1.00 94.69 89 PHE A C 1
ATOM 704 O O . PHE A 1 89 ? -0.934 -3.923 0.588 1.00 94.69 89 PHE A O 1
ATOM 711 N N . HIS A 1 90 ? -2.933 -2.890 0.645 1.00 94.62 90 HIS A N 1
ATOM 712 C CA . HIS A 1 90 ? -3.486 -3.585 1.800 1.00 94.62 90 HIS A CA 1
ATOM 713 C C . HIS A 1 90 ? -4.858 -4.109 1.408 1.00 94.62 90 HIS A C 1
ATOM 715 O O . HIS A 1 90 ? -5.701 -3.350 0.922 1.00 94.62 90 HIS A O 1
ATOM 721 N N . ARG A 1 91 ? -5.056 -5.424 1.538 1.00 91.75 91 ARG A N 1
ATOM 722 C CA . ARG A 1 91 ? -6.304 -6.109 1.155 1.00 91.75 91 ARG A CA 1
ATOM 723 C C . ARG A 1 91 ? -6.780 -5.773 -0.269 1.00 91.75 91 ARG A C 1
ATOM 725 O O . ARG A 1 91 ? -7.966 -5.566 -0.506 1.00 91.75 91 ARG A O 1
ATOM 732 N N . GLY A 1 92 ? -5.843 -5.674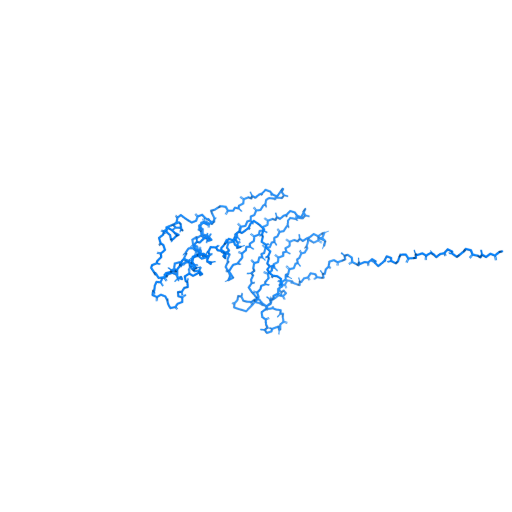 -1.213 1.00 91.19 92 GLY A N 1
ATOM 733 C CA . GLY A 1 92 ? -6.131 -5.356 -2.616 1.00 91.19 92 GLY A CA 1
ATOM 734 C C . GLY A 1 92 ? -6.363 -3.871 -2.926 1.00 91.19 92 GLY A C 1
ATOM 735 O O . GLY A 1 92 ? -6.605 -3.530 -4.082 1.00 91.19 92 GLY A O 1
ATOM 736 N N . HIS A 1 93 ? -6.255 -2.973 -1.945 1.00 94.06 93 HIS A N 1
ATOM 737 C CA . HIS A 1 93 ? -6.446 -1.531 -2.129 1.00 94.06 93 HIS A CA 1
ATOM 738 C C . HIS A 1 93 ? -5.144 -0.764 -1.939 1.00 94.06 93 HIS A C 1
ATOM 740 O O . HIS A 1 93 ? -4.333 -1.122 -1.090 1.00 94.06 93 HIS A O 1
ATOM 746 N N . VAL A 1 94 ? -4.938 0.297 -2.722 1.00 93.50 94 VAL A N 1
ATOM 747 C CA . VAL A 1 94 ? -3.715 1.106 -2.650 1.00 93.50 94 VAL A CA 1
ATOM 748 C C . VAL A 1 94 ? -3.639 1.826 -1.300 1.00 93.50 94 VAL A C 1
ATOM 750 O O . VAL A 1 94 ? -4.602 2.448 -0.852 1.00 93.50 94 VAL A O 1
ATOM 753 N N . VAL A 1 95 ? -2.473 1.756 -0.660 1.00 93.12 95 VAL A N 1
ATOM 754 C CA . VAL A 1 95 ? -2.183 2.457 0.604 1.00 93.12 95 VAL A CA 1
ATOM 755 C C . VAL A 1 95 ? -1.099 3.509 0.452 1.00 93.12 95 VAL A C 1
ATOM 757 O O . VAL A 1 95 ? -1.136 4.540 1.111 1.00 93.12 95 VAL A O 1
ATOM 760 N N . VAL A 1 96 ? -0.151 3.271 -0.450 1.00 89.81 96 VAL A N 1
ATOM 761 C CA . VAL A 1 96 ? 0.969 4.166 -0.731 1.00 89.81 96 VAL A CA 1
ATOM 762 C C . VAL A 1 96 ? 1.165 4.202 -2.232 1.00 89.81 96 VAL A C 1
ATOM 764 O O . VAL A 1 96 ? 1.200 3.152 -2.875 1.00 89.81 96 VAL A O 1
ATOM 767 N N . GLN A 1 97 ? 1.366 5.400 -2.771 1.00 91.50 97 GLN A N 1
ATOM 768 C CA . GLN A 1 97 ? 1.892 5.591 -4.113 1.00 91.50 97 GLN A CA 1
ATOM 769 C C . GLN A 1 97 ? 2.994 6.648 -4.074 1.00 91.50 97 GLN A C 1
ATOM 771 O O . GLN A 1 97 ? 2.780 7.800 -3.694 1.00 91.50 97 GLN A O 1
ATOM 776 N N . ARG A 1 98 ? 4.185 6.246 -4.510 1.00 90.56 98 ARG A N 1
ATOM 777 C CA . ARG A 1 98 ? 5.373 7.095 -4.588 1.00 90.56 98 ARG A CA 1
ATOM 778 C C . ARG A 1 98 ? 5.896 7.096 -6.012 1.00 90.56 98 ARG A C 1
ATOM 780 O O . ARG A 1 98 ? 5.886 6.062 -6.682 1.00 90.56 98 ARG A O 1
ATOM 787 N N . THR A 1 99 ? 6.370 8.248 -6.467 1.00 93.12 99 THR A N 1
ATOM 788 C CA . THR A 1 99 ? 7.045 8.368 -7.763 1.00 93.12 99 THR A CA 1
ATOM 789 C C . THR A 1 99 ? 8.322 9.169 -7.613 1.00 93.12 99 THR A C 1
ATOM 791 O O . THR A 1 99 ? 8.388 10.101 -6.810 1.00 93.12 99 THR A O 1
ATOM 794 N N . TRP A 1 100 ? 9.333 8.807 -8.389 1.00 95.06 100 TRP A N 1
ATOM 795 C CA . TRP A 1 100 ? 10.633 9.462 -8.404 1.00 95.06 100 TRP A CA 1
ATOM 796 C C . TRP A 1 100 ? 10.995 9.851 -9.837 1.00 95.06 100 TRP A C 1
ATOM 798 O O . TRP A 1 100 ? 10.533 9.232 -10.798 1.00 95.06 100 TRP A O 1
ATOM 808 N N . ASP A 1 101 ? 11.825 10.882 -9.987 1.00 96.00 101 ASP A N 1
ATOM 809 C CA . ASP A 1 101 ? 12.443 11.196 -11.273 1.00 96.00 101 ASP A CA 1
ATOM 810 C C . ASP A 1 101 ? 13.640 10.278 -11.566 1.00 96.00 101 ASP A C 1
ATOM 812 O O . ASP A 1 101 ? 14.081 9.490 -10.727 1.00 96.00 101 ASP A O 1
ATOM 816 N N . ILE A 1 102 ? 14.179 10.384 -12.782 1.00 96.94 102 ILE A N 1
ATOM 817 C CA . ILE A 1 102 ? 15.298 9.557 -13.257 1.00 96.94 102 ILE A CA 1
ATOM 818 C C . ILE A 1 102 ? 16.578 9.703 -12.415 1.00 96.94 102 ILE A C 1
ATOM 820 O O . ILE A 1 102 ? 17.446 8.834 -12.477 1.00 96.94 102 ILE A O 1
ATOM 824 N N . ASN A 1 103 ? 16.690 10.768 -11.615 1.00 97.12 103 ASN A N 1
ATOM 825 C CA . ASN A 1 103 ? 17.818 11.016 -10.716 1.00 97.12 103 ASN A CA 1
ATOM 826 C C . ASN A 1 103 ? 17.543 10.535 -9.282 1.00 97.12 103 ASN A C 1
ATOM 828 O O . ASN A 1 103 ? 18.375 10.727 -8.400 1.00 97.12 103 ASN A O 1
ATOM 832 N N . GLY A 1 104 ? 16.374 9.941 -9.034 1.00 95.00 104 GLY A N 1
ATOM 833 C CA . GLY A 1 104 ? 16.000 9.378 -7.742 1.00 95.00 104 GLY A CA 1
ATOM 834 C C . GLY A 1 104 ? 15.409 10.384 -6.771 1.00 95.00 104 GLY A C 1
ATOM 835 O O . GLY A 1 104 ? 15.228 10.062 -5.598 1.00 95.00 104 GLY A O 1
ATOM 836 N N . ARG A 1 105 ? 15.065 11.591 -7.226 1.00 94.69 105 ARG A N 1
ATOM 837 C CA . ARG A 1 105 ? 14.364 12.551 -6.377 1.00 94.69 105 ARG A CA 1
ATOM 838 C C . ARG A 1 105 ? 12.879 12.208 -6.341 1.00 94.69 105 ARG A C 1
ATOM 840 O O . ARG A 1 105 ? 12.243 12.084 -7.386 1.00 94.69 105 ARG A O 1
ATOM 847 N N . LEU A 1 106 ? 12.331 12.085 -5.133 1.00 91.75 106 LEU A N 1
ATOM 848 C CA . LEU A 1 106 ? 10.905 11.858 -4.905 1.00 91.75 106 LEU A CA 1
ATOM 849 C C . LEU A 1 106 ? 10.096 13.033 -5.480 1.00 91.75 106 LEU A C 1
ATOM 851 O O . LEU A 1 106 ? 10.310 14.184 -5.100 1.00 91.75 106 LEU A O 1
ATOM 855 N N . LEU A 1 107 ? 9.187 12.738 -6.408 1.00 87.50 107 LEU A N 1
ATOM 856 C CA . LEU A 1 107 ? 8.312 13.713 -7.062 1.00 87.50 107 LEU A CA 1
ATOM 857 C C . LEU A 1 107 ? 6.961 13.823 -6.360 1.00 87.50 107 LEU A C 1
ATOM 859 O O . LEU A 1 107 ? 6.441 14.924 -6.193 1.00 87.50 107 LEU A O 1
ATOM 863 N N . SER A 1 108 ? 6.386 12.690 -5.952 1.00 77.88 108 SER A N 1
ATOM 864 C CA . SER A 1 108 ? 5.072 12.657 -5.316 1.00 77.88 108 SER A CA 1
ATOM 865 C C . SER A 1 108 ? 5.036 11.696 -4.137 1.00 77.88 108 SER A C 1
ATOM 867 O O . SER A 1 108 ? 5.400 10.526 -4.263 1.00 77.88 108 SER A O 1
ATOM 869 N N . TRP A 1 109 ? 4.499 12.202 -3.033 1.00 70.25 109 TRP A N 1
ATOM 870 C CA . TRP A 1 109 ? 3.986 11.436 -1.896 1.00 70.25 109 TRP A CA 1
ATOM 871 C C . TRP A 1 109 ? 2.748 12.143 -1.333 1.00 70.25 109 TRP A C 1
ATOM 873 O O . TRP A 1 109 ? 1.735 11.519 -1.055 1.00 70.25 109 TRP A O 1
ATOM 883 N N . ASN A 1 110 ? 2.802 13.471 -1.207 1.00 54.84 110 ASN A N 1
ATOM 884 C CA . ASN A 1 110 ? 1.780 14.232 -0.495 1.00 54.84 110 ASN A CA 1
ATOM 885 C C . ASN A 1 110 ? 0.583 14.612 -1.376 1.00 54.84 110 ASN A C 1
ATOM 887 O O . ASN A 1 110 ? 0.761 15.140 -2.475 1.00 54.84 110 ASN A O 1
ATOM 891 N N . LYS A 1 111 ? -0.621 14.468 -0.806 1.00 55.12 111 LYS A N 1
ATOM 892 C CA . LYS A 1 111 ? -1.907 14.982 -1.313 1.00 55.12 111 LYS A CA 1
ATOM 893 C C . LYS A 1 111 ? -2.491 14.227 -2.493 1.00 55.12 111 LYS A C 1
ATOM 895 O O . LYS A 1 111 ? -3.030 14.822 -3.428 1.00 55.12 111 LYS A O 1
ATOM 900 N N . GLN A 1 112 ? -2.486 12.906 -2.405 1.00 73.00 112 GLN A N 1
ATOM 901 C CA . GLN A 1 112 ? -3.440 12.133 -3.186 1.00 73.00 112 GLN A CA 1
ATOM 902 C C . GLN A 1 112 ? -4.813 12.259 -2.537 1.00 73.00 112 GLN A C 1
ATOM 904 O O . GLN A 1 112 ? -5.293 11.320 -1.920 1.00 73.00 112 GLN A O 1
ATOM 909 N N . ALA A 1 113 ? -5.421 13.445 -2.635 1.00 80.31 113 ALA A N 1
ATOM 910 C CA . ALA A 1 113 ? -6.677 13.756 -1.958 1.00 80.31 113 ALA A CA 1
ATOM 911 C C . ALA A 1 113 ? -7.748 12.702 -2.263 1.00 80.31 113 ALA A C 1
ATOM 913 O O . ALA A 1 113 ? -8.440 12.258 -1.361 1.00 80.31 113 ALA A O 1
ATOM 914 N N . GLN A 1 114 ? -7.798 12.223 -3.510 1.00 87.44 114 GLN A N 1
ATOM 915 C CA . GLN A 1 114 ? -8.686 11.132 -3.894 1.00 87.44 114 GLN A CA 1
ATOM 916 C C . GLN A 1 114 ? -8.354 9.811 -3.181 1.00 87.44 114 GLN A C 1
ATOM 918 O O . GLN A 1 114 ? -9.252 9.174 -2.646 1.00 87.44 114 GLN A O 1
ATOM 923 N N . LEU A 1 115 ? -7.082 9.401 -3.143 1.00 90.50 115 LEU A N 1
ATOM 924 C CA . LEU A 1 115 ? -6.681 8.169 -2.461 1.00 90.50 115 LEU A CA 1
ATOM 925 C C . LEU A 1 115 ? -6.971 8.254 -0.955 1.00 90.50 115 LEU A C 1
ATOM 927 O O . LEU A 1 115 ? -7.524 7.325 -0.374 1.00 90.5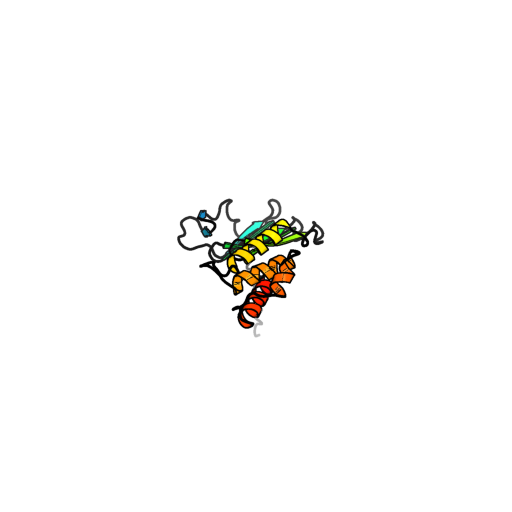0 115 LEU A O 1
ATOM 931 N N . ALA A 1 116 ? -6.625 9.380 -0.334 1.00 93.25 116 ALA A N 1
ATOM 932 C CA . ALA A 1 116 ? -6.846 9.620 1.083 1.00 93.25 116 ALA A CA 1
ATOM 933 C C . ALA A 1 116 ? -8.352 9.623 1.422 1.00 93.25 116 ALA A C 1
ATOM 935 O O . ALA A 1 116 ? -8.762 9.076 2.444 1.00 93.25 116 ALA A O 1
ATOM 936 N N . GLU A 1 117 ? -9.188 10.184 0.541 1.00 94.44 117 GLU A N 1
ATOM 937 C CA . GLU A 1 117 ? -10.654 10.175 0.647 1.00 94.44 117 GLU A CA 1
ATOM 938 C C . GLU A 1 117 ? -11.215 8.749 0.532 1.00 94.44 117 GLU A C 1
ATOM 940 O O . GLU A 1 117 ? -12.036 8.327 1.344 1.00 94.44 117 GLU A O 1
ATOM 945 N N . GLU A 1 118 ? -10.744 7.955 -0.433 1.00 94.38 118 GLU A N 1
ATOM 946 C CA . GLU A 1 118 ? -11.134 6.545 -0.578 1.00 94.38 118 GLU A CA 1
ATOM 947 C C . GLU A 1 118 ? -10.773 5.715 0.666 1.00 94.38 118 GLU A C 1
ATOM 949 O O . GLU A 1 118 ? -11.547 4.852 1.097 1.00 94.38 118 GLU A O 1
ATOM 954 N N . GLN A 1 119 ? -9.618 5.995 1.269 1.00 96.06 119 GLN A N 1
ATOM 955 C CA . GLN A 1 119 ? -9.158 5.347 2.496 1.00 96.06 119 GLN A CA 1
ATOM 956 C C . GLN A 1 119 ? -10.042 5.726 3.685 1.00 96.06 119 GLN A C 1
ATOM 958 O O . GLN A 1 119 ? -10.527 4.834 4.385 1.00 96.06 119 GLN A O 1
ATOM 963 N N . LEU A 1 120 ? -10.351 7.013 3.875 1.00 96.12 120 LEU A N 1
ATOM 964 C CA . LEU A 1 120 ? -11.235 7.425 4.965 1.00 96.12 120 LEU A CA 1
ATOM 965 C C . LEU A 1 120 ? -12.669 6.909 4.771 1.00 96.12 120 LEU A C 1
ATOM 967 O O . LEU A 1 120 ? -13.310 6.492 5.733 1.00 96.12 120 LEU A O 1
ATOM 971 N N . ASN A 1 121 ? -13.175 6.845 3.540 1.00 95.50 121 ASN A N 1
ATOM 972 C CA . ASN A 1 121 ? -14.488 6.258 3.260 1.00 95.50 121 ASN A CA 1
ATOM 973 C C . ASN A 1 121 ? -14.551 4.763 3.615 1.00 95.50 121 ASN A C 1
ATOM 975 O O . ASN A 1 121 ? -15.563 4.281 4.146 1.00 95.50 121 ASN A O 1
ATOM 979 N N . ARG A 1 122 ? -13.454 4.029 3.400 1.00 95.56 122 ARG A N 1
ATOM 980 C CA . ARG A 1 122 ? -13.331 2.638 3.850 1.00 95.56 122 ARG A CA 1
ATOM 981 C C . ARG A 1 122 ? -13.292 2.545 5.377 1.00 95.56 122 ARG A C 1
ATOM 983 O O . ARG A 1 122 ? -14.032 1.734 5.937 1.00 95.56 122 ARG A O 1
ATOM 990 N N . ALA A 1 123 ? -12.533 3.416 6.045 1.00 96.25 123 ALA A N 1
ATOM 991 C CA . ALA A 1 123 ? -12.536 3.516 7.505 1.00 96.25 123 ALA A CA 1
ATOM 992 C C . ALA A 1 123 ? -13.949 3.772 8.055 1.00 96.25 123 ALA A C 1
ATOM 994 O O . ALA A 1 123 ? -14.429 3.028 8.906 1.00 96.25 123 ALA A O 1
ATOM 995 N N . ASN A 1 124 ? -14.664 4.760 7.511 1.00 93.75 124 ASN A N 1
ATOM 996 C CA . ASN A 1 124 ? -16.027 5.113 7.915 1.00 93.75 124 ASN A CA 1
ATOM 997 C C . ASN A 1 124 ? -16.987 3.928 7.833 1.00 93.75 124 ASN A C 1
ATOM 999 O O . ASN A 1 124 ? -17.762 3.680 8.759 1.00 93.75 124 ASN A O 1
ATOM 1003 N N . THR A 1 125 ? -16.905 3.162 6.746 1.00 93.69 125 THR A N 1
ATOM 1004 C CA . THR A 1 125 ? -17.714 1.954 6.572 1.00 93.69 125 THR A CA 1
ATOM 1005 C C . THR A 1 125 ? -17.447 0.959 7.702 1.00 93.69 125 THR A C 1
ATOM 1007 O O . THR A 1 125 ? -18.388 0.460 8.319 1.00 93.69 125 THR A O 1
ATOM 1010 N N . LEU A 1 126 ? -16.176 0.705 8.017 1.00 94.44 126 LEU A N 1
ATOM 1011 C CA . LEU A 1 126 ? -15.758 -0.270 9.027 1.00 94.44 126 LEU A CA 1
ATOM 1012 C C . LEU A 1 126 ? -15.954 0.199 10.469 1.00 94.44 126 LEU A C 1
ATOM 1014 O O . LEU A 1 126 ? -16.033 -0.639 11.358 1.00 94.44 126 LEU A O 1
ATOM 1018 N N . LEU A 1 127 ? -16.056 1.506 10.705 1.00 92.69 127 LEU A N 1
ATOM 1019 C CA . LEU A 1 127 ? -16.255 2.096 12.031 1.00 92.69 127 LEU A CA 1
ATOM 1020 C C . LEU A 1 127 ? -17.728 2.395 12.344 1.00 92.69 127 LEU A C 1
ATOM 1022 O O . LEU A 1 127 ? -18.064 2.711 13.487 1.00 92.69 127 LEU A O 1
ATOM 1026 N N . THR A 1 128 ? -18.621 2.271 11.359 1.00 89.06 128 THR A N 1
ATOM 1027 C CA . THR A 1 128 ? -20.056 2.528 11.531 1.00 89.06 128 THR A CA 1
ATOM 1028 C C . THR A 1 128 ? -20.671 1.528 12.527 1.00 89.06 128 THR A C 1
ATOM 1030 O O . THR A 1 128 ? -20.663 0.324 12.261 1.00 89.06 128 THR A O 1
ATOM 1033 N N . PRO A 1 129 ? -21.268 1.978 13.654 1.00 83.62 129 PRO A N 1
ATOM 1034 C CA . PRO A 1 129 ? -21.762 1.081 14.706 1.00 83.62 129 PRO A CA 1
ATOM 1035 C C . PRO A 1 129 ? -22.828 0.076 14.261 1.00 83.62 129 PRO A C 1
ATOM 1037 O O . PRO A 1 129 ? -22.920 -1.007 14.834 1.00 83.62 129 PRO A O 1
ATOM 1040 N N . THR A 1 130 ? -23.636 0.435 13.262 1.00 85.00 130 THR A N 1
ATOM 1041 C CA . THR A 1 130 ? -24.712 -0.402 12.712 1.00 85.00 130 THR A CA 1
ATOM 1042 C C . THR A 1 130 ? -24.239 -1.365 11.622 1.00 85.00 130 THR A C 1
ATOM 1044 O O . THR A 1 130 ? -25.037 -2.169 11.144 1.00 85.00 130 THR A O 1
ATOM 1047 N N . ASN A 1 131 ? -22.967 -1.305 11.212 1.00 84.25 131 ASN A N 1
ATOM 1048 C CA . ASN A 1 131 ? -22.438 -2.200 10.194 1.00 84.25 131 ASN A CA 1
ATOM 1049 C C . ASN A 1 131 ? -22.168 -3.592 10.789 1.00 84.25 131 ASN A C 1
ATOM 1051 O O . ASN A 1 131 ? -21.401 -3.738 11.739 1.00 84.25 131 ASN A O 1
ATOM 1055 N N . ALA A 1 132 ? -22.766 -4.629 10.197 1.00 80.44 132 ALA A N 1
ATOM 1056 C CA . ALA A 1 132 ? -22.536 -6.019 10.588 1.00 80.44 132 ALA A CA 1
ATOM 1057 C C . ALA A 1 132 ? -21.089 -6.485 10.331 1.00 80.44 132 ALA A C 1
ATOM 1059 O O . ALA A 1 132 ? -20.628 -7.422 10.974 1.00 80.44 132 ALA A O 1
ATOM 1060 N N . SER A 1 133 ? -20.371 -5.816 9.423 1.00 85.25 133 SER A N 1
ATOM 1061 C CA . SER A 1 133 ? -18.957 -6.054 9.104 1.00 85.25 133 SER A CA 1
ATOM 1062 C C . SER A 1 133 ? -18.011 -5.063 9.793 1.00 85.25 133 SER A C 1
ATOM 1064 O O . SER A 1 133 ? -16.902 -4.849 9.310 1.00 85.25 133 SER A O 1
ATOM 1066 N N . LYS A 1 134 ? -18.450 -4.411 10.879 1.00 88.75 134 LYS A N 1
ATOM 1067 C CA . LYS A 1 134 ? -17.617 -3.485 11.657 1.00 88.75 134 LYS A CA 1
ATOM 1068 C C . LYS A 1 134 ? -16.329 -4.173 12.115 1.00 88.75 134 LYS A C 1
ATOM 1070 O O . LYS A 1 134 ? -16.383 -5.230 12.739 1.00 88.75 134 LYS A O 1
ATOM 1075 N N . ASP A 1 135 ? -15.203 -3.514 11.878 1.00 94.88 135 ASP A N 1
ATOM 1076 C CA . ASP A 1 135 ? -13.879 -3.950 12.311 1.00 94.88 135 ASP A CA 1
ATOM 1077 C C . ASP A 1 135 ? -13.090 -2.716 12.753 1.00 94.88 135 ASP A C 1
ATOM 1079 O O . ASP A 1 135 ? -12.735 -1.856 11.946 1.00 94.88 135 ASP A O 1
ATOM 1083 N N . TYR A 1 136 ? -12.874 -2.601 14.062 1.00 94.44 136 TYR A N 1
ATOM 1084 C CA . TYR A 1 136 ? -12.201 -1.444 14.638 1.00 94.44 136 TYR A CA 1
ATOM 1085 C C . TYR A 1 136 ? -10.722 -1.381 14.265 1.00 94.44 136 TYR A C 1
ATOM 1087 O O . TYR A 1 136 ? -10.231 -0.287 13.998 1.00 94.44 136 TYR A O 1
ATOM 1095 N N . VAL A 1 137 ? -10.030 -2.523 14.232 1.00 96.81 137 VAL A N 1
ATOM 1096 C CA . VAL A 1 137 ? -8.598 -2.556 13.915 1.00 96.81 137 VAL A CA 1
ATOM 1097 C C . VAL A 1 137 ? -8.419 -2.141 12.464 1.00 96.81 137 VAL A C 1
ATOM 1099 O O . VAL A 1 137 ? -7.743 -1.156 12.179 1.00 96.81 137 VAL A O 1
ATOM 1102 N N . GLU A 1 138 ? -9.115 -2.815 11.549 1.00 97.31 138 GLU A N 1
ATOM 1103 C CA . GLU A 1 138 ? -9.017 -2.515 10.122 1.00 97.31 138 GLU A CA 1
ATOM 1104 C C . GLU A 1 138 ? -9.506 -1.092 9.808 1.00 97.31 138 GLU A C 1
ATOM 1106 O O . GLU A 1 138 ? -8.887 -0.376 9.022 1.00 97.31 138 GLU A O 1
ATOM 1111 N N . GLY A 1 139 ? -10.580 -0.636 10.459 1.00 97.19 139 GLY A N 1
ATOM 1112 C CA . GLY A 1 139 ? -11.066 0.734 10.326 1.00 97.19 139 GLY A CA 1
ATOM 1113 C C . GLY A 1 139 ? -9.993 1.765 10.675 1.00 97.19 139 GLY A C 1
ATOM 1114 O O . GLY A 1 139 ? -9.762 2.686 9.892 1.00 97.19 139 GLY A O 1
ATOM 1115 N N . PHE A 1 140 ? -9.293 1.591 11.800 1.00 97.75 140 PHE A N 1
ATOM 1116 C CA . PHE A 1 140 ? -8.220 2.502 12.206 1.00 97.75 140 PHE A CA 1
ATOM 1117 C C . PHE A 1 140 ? -6.950 2.367 11.363 1.00 97.75 140 PHE A C 1
ATOM 1119 O O . PHE A 1 140 ? -6.305 3.387 11.125 1.00 97.75 140 PHE A O 1
ATOM 1126 N N . VAL A 1 141 ? -6.634 1.186 10.813 1.00 98.19 141 VAL A N 1
ATOM 1127 C CA . VAL A 1 141 ? -5.571 1.046 9.797 1.00 98.19 141 VAL A CA 1
ATOM 1128 C C . VAL A 1 141 ? -5.833 2.010 8.637 1.00 98.19 141 VAL A C 1
ATOM 1130 O O . VAL A 1 141 ? -4.956 2.789 8.264 1.00 98.19 141 VAL A O 1
ATOM 1133 N N . TRP A 1 142 ? -7.066 2.041 8.120 1.00 97.94 142 TRP A N 1
ATOM 1134 C CA . TRP A 1 142 ? -7.445 2.970 7.053 1.00 97.94 142 TRP A CA 1
ATOM 1135 C C . TRP A 1 142 ? -7.428 4.441 7.482 1.00 97.94 142 TRP A C 1
ATOM 1137 O O . TRP A 1 142 ? -7.052 5.282 6.667 1.00 97.94 142 TRP A O 1
ATOM 1147 N N . VAL A 1 143 ? -7.772 4.768 8.736 1.00 97.69 143 VAL A N 1
ATOM 1148 C CA . VAL A 1 143 ? -7.642 6.143 9.261 1.00 97.69 143 VAL A CA 1
ATOM 1149 C C . VAL A 1 143 ? -6.180 6.591 9.261 1.00 97.69 143 VAL A C 1
ATOM 1151 O O . VAL A 1 143 ? -5.884 7.667 8.747 1.00 97.69 143 VAL A O 1
ATOM 1154 N N . HIS A 1 144 ? -5.262 5.778 9.792 1.00 96.88 144 HIS A N 1
ATOM 1155 C CA . HIS A 1 144 ? -3.834 6.112 9.830 1.00 96.88 144 HIS A CA 1
ATOM 1156 C C . HIS A 1 144 ? -3.245 6.285 8.427 1.00 96.88 144 HIS A C 1
ATOM 1158 O O . HIS A 1 144 ? -2.476 7.212 8.179 1.00 96.88 144 HIS A O 1
ATOM 1164 N N . ILE A 1 145 ? -3.628 5.421 7.486 1.00 95.31 145 ILE A N 1
ATOM 1165 C CA . ILE A 1 145 ? -3.176 5.523 6.096 1.00 95.31 145 ILE A CA 1
ATOM 1166 C C . ILE A 1 145 ? -3.748 6.786 5.430 1.00 95.31 145 ILE A C 1
ATOM 1168 O O . ILE A 1 145 ? -3.015 7.485 4.729 1.00 95.31 145 ILE A O 1
ATOM 1172 N N . ALA A 1 146 ? -5.024 7.112 5.666 1.00 95.31 146 ALA A N 1
ATOM 1173 C CA . ALA A 1 146 ? -5.639 8.338 5.157 1.00 95.31 146 ALA A CA 1
ATOM 1174 C C . ALA A 1 146 ? -4.943 9.593 5.710 1.00 95.31 146 ALA A C 1
ATOM 1176 O O . ALA A 1 146 ? -4.658 10.518 4.949 1.00 95.31 146 ALA A O 1
ATOM 1177 N N . ASP A 1 147 ? -4.621 9.607 7.007 1.00 94.75 147 ASP A N 1
ATOM 1178 C CA . ASP A 1 147 ? -3.858 10.680 7.655 1.00 94.75 147 ASP A CA 1
ATOM 1179 C C . ASP A 1 147 ? -2.472 10.849 7.015 1.00 94.75 147 ASP A C 1
ATOM 1181 O O . ASP A 1 147 ? -2.119 11.937 6.557 1.00 94.75 147 ASP A O 1
ATOM 1185 N N . ALA A 1 148 ? -1.733 9.748 6.846 1.00 91.50 148 ALA A N 1
ATOM 1186 C CA . ALA A 1 148 ? -0.415 9.750 6.210 1.00 91.50 148 ALA A CA 1
ATOM 1187 C C . ALA A 1 148 ? -0.441 10.204 4.737 1.00 91.50 148 ALA A C 1
ATOM 1189 O O . ALA A 1 148 ? 0.538 10.770 4.242 1.00 91.50 148 ALA A O 1
ATOM 1190 N N . ASN A 1 149 ? -1.558 9.985 4.037 1.00 90.44 149 ASN A N 1
ATOM 1191 C CA . ASN A 1 149 ? -1.785 10.476 2.674 1.00 90.44 149 ASN A CA 1
ATOM 1192 C C . ASN A 1 149 ? -2.368 11.903 2.621 1.00 90.44 149 ASN A C 1
ATOM 1194 O O . ASN A 1 149 ? -2.544 12.462 1.530 1.00 90.44 149 ASN A O 1
ATOM 1198 N N . GLY A 1 150 ? -2.585 12.530 3.781 1.00 90.25 150 GLY A N 1
ATOM 1199 C CA . GLY A 1 150 ? -2.929 13.941 3.930 1.00 90.25 150 GLY A CA 1
ATOM 1200 C C . GLY A 1 150 ? -4.426 14.239 3.988 1.00 90.25 150 GLY A C 1
ATOM 1201 O O . GLY A 1 150 ? -4.827 15.330 3.583 1.00 90.25 150 GLY A O 1
ATOM 1202 N N . HIS A 1 151 ? -5.259 13.299 4.441 1.00 93.56 151 HIS A N 1
ATOM 1203 C CA . HIS A 1 151 ? -6.689 13.544 4.611 1.00 93.56 151 HIS A CA 1
ATOM 1204 C C . HIS A 1 151 ? -6.973 14.486 5.793 1.00 93.56 151 HIS A C 1
ATOM 1206 O O . HIS A 1 151 ? -6.706 14.152 6.944 1.00 93.56 151 HIS A O 1
ATOM 1212 N N . GLU A 1 152 ? -7.633 15.618 5.544 1.00 92.81 152 GLU A N 1
ATOM 1213 C CA . GLU A 1 152 ? -7.848 16.677 6.549 1.00 92.81 152 GLU A CA 1
ATOM 1214 C C . GLU A 1 152 ? -8.670 16.226 7.771 1.00 92.81 152 GLU A C 1
ATOM 1216 O O . GLU A 1 152 ? -8.417 16.662 8.891 1.00 92.81 152 GLU A O 1
ATOM 1221 N N . ASN A 1 153 ? -9.636 15.322 7.572 1.00 94.12 153 ASN A N 1
ATOM 1222 C CA . ASN A 1 153 ? -10.489 14.816 8.655 1.00 94.12 153 ASN A CA 1
ATOM 1223 C C . ASN A 1 153 ? -9.948 13.576 9.381 1.00 94.12 153 ASN A C 1
ATOM 1225 O O . ASN A 1 153 ? -10.499 13.224 10.422 1.00 94.12 153 ASN A O 1
ATOM 1229 N N . ALA A 1 154 ? -8.910 12.898 8.879 1.00 95.38 154 ALA A N 1
ATOM 1230 C CA . ALA A 1 154 ? -8.411 11.683 9.530 1.00 95.38 154 ALA A CA 1
ATOM 1231 C C . ALA A 1 154 ? -7.921 11.929 10.978 1.00 95.38 154 ALA A C 1
ATOM 1233 O O . ALA A 1 154 ? -8.294 11.142 11.856 1.00 95.38 154 ALA A O 1
ATOM 1234 N N . PRO A 1 155 ? -7.250 13.058 11.304 1.00 96.31 155 PRO A N 1
ATOM 1235 C CA . PRO A 1 155 ? -6.909 13.398 12.686 1.00 96.31 155 PRO A CA 1
ATOM 1236 C C . PRO A 1 155 ? -8.102 13.449 13.648 1.00 96.31 155 PRO A C 1
ATOM 1238 O O . PRO A 1 155 ? -7.940 13.210 14.843 1.00 96.31 155 PRO A O 1
ATOM 1241 N N . LEU A 1 156 ? -9.314 13.762 13.173 1.00 94.75 156 LEU A N 1
ATOM 1242 C CA . LEU A 1 156 ? -10.497 13.819 14.039 1.00 94.75 156 LEU A CA 1
ATOM 1243 C C . LEU A 1 156 ? -10.877 12.432 14.567 1.00 94.75 156 LEU A C 1
ATOM 1245 O O . LEU A 1 156 ? -11.250 12.323 15.735 1.00 94.75 156 LEU A O 1
ATOM 1249 N N . PHE A 1 157 ? -10.737 11.396 13.735 1.00 94.19 157 PHE A N 1
ATOM 1250 C CA . PHE A 1 157 ? -10.973 10.001 14.113 1.00 94.19 157 PHE A CA 1
ATOM 1251 C C . PHE A 1 157 ? -9.911 9.502 15.091 1.00 94.19 157 PHE A C 1
ATOM 1253 O O . PHE A 1 157 ? -10.255 8.862 16.082 1.00 94.19 157 PHE A O 1
ATOM 1260 N N . LEU A 1 158 ? -8.640 9.842 14.848 1.00 94.81 158 LEU A N 1
ATOM 1261 C CA . LEU A 1 158 ? -7.525 9.471 15.726 1.00 94.81 158 LEU A CA 1
ATOM 1262 C C . LEU A 1 158 ? -7.661 10.093 17.122 1.00 94.81 158 LEU A C 1
ATOM 1264 O O . LEU A 1 158 ? -7.424 9.426 18.124 1.00 94.81 158 LEU A O 1
ATOM 1268 N N . ASN A 1 159 ? -8.089 11.356 17.195 1.00 95.88 159 ASN A N 1
ATOM 1269 C CA . ASN A 1 159 ? -8.238 12.071 18.464 1.00 95.88 159 ASN A CA 1
ATOM 1270 C C . ASN A 1 159 ? -9.536 11.736 19.214 1.00 95.88 159 ASN A C 1
ATOM 1272 O O . ASN A 1 159 ? -9.610 11.949 20.422 1.00 95.88 159 ASN A O 1
ATOM 1276 N N . ASN A 1 160 ? -10.567 11.247 18.517 1.00 94.25 160 ASN A N 1
ATOM 1277 C CA . ASN A 1 160 ? -11.879 10.956 19.099 1.00 94.25 160 ASN A CA 1
ATOM 1278 C C . ASN A 1 160 ? -12.374 9.566 18.666 1.00 94.25 160 ASN A C 1
ATOM 1280 O O . ASN A 1 160 ? -13.354 9.464 17.918 1.00 94.25 160 ASN A O 1
ATOM 1284 N N . PRO A 1 161 ? -11.709 8.486 19.110 1.00 91.75 161 PRO A N 1
ATOM 1285 C CA . PRO A 1 161 ? -12.105 7.141 18.734 1.00 91.75 161 PRO A CA 1
ATOM 1286 C C . PRO A 1 161 ? -13.519 6.797 19.247 1.00 91.75 161 PRO A C 1
ATOM 1288 O O . PRO A 1 161 ? -13.914 7.236 20.332 1.00 91.75 161 PRO A O 1
ATOM 1291 N N . PRO A 1 162 ? -14.311 6.019 18.482 1.00 87.12 162 PRO A N 1
ATOM 1292 C CA . PRO A 1 162 ? -15.680 5.681 18.852 1.00 87.12 162 PRO A CA 1
ATOM 1293 C C . PRO A 1 162 ? -15.719 4.829 20.130 1.00 87.12 162 PRO A C 1
ATOM 1295 O O . PRO A 1 162 ? -14.808 4.039 20.379 1.00 87.12 162 PRO A O 1
ATOM 1298 N N . PRO A 1 163 ? -16.797 4.906 20.930 1.00 86.06 163 PRO A N 1
ATOM 1299 C CA . PRO A 1 163 ? -16.922 4.078 22.122 1.00 86.06 163 PRO A CA 1
ATOM 1300 C C . PRO A 1 163 ? -16.907 2.583 21.763 1.00 86.06 163 PRO A C 1
ATOM 1302 O O . PRO A 1 163 ? -17.519 2.155 20.781 1.00 86.06 163 PRO A O 1
ATOM 1305 N N . GLY A 1 164 ? -16.231 1.786 22.592 1.00 87.19 164 GLY A N 1
ATOM 1306 C CA . GLY A 1 164 ? -16.153 0.328 22.454 1.00 87.19 164 GLY A CA 1
ATOM 1307 C C . GLY A 1 164 ? -14.894 -0.206 21.764 1.00 87.19 164 GLY A C 1
ATOM 1308 O O . GLY A 1 164 ? -14.695 -1.418 21.787 1.00 87.19 164 GLY A O 1
ATOM 1309 N N . ILE A 1 165 ? -14.040 0.656 21.206 1.00 92.62 165 ILE A N 1
ATOM 1310 C CA . ILE A 1 165 ? -12.679 0.274 20.805 1.00 92.62 165 ILE A CA 1
ATOM 1311 C C . ILE A 1 165 ? -11.749 0.261 22.024 1.00 92.62 165 ILE A C 1
ATOM 1313 O O . ILE A 1 165 ? -11.868 1.101 22.919 1.00 92.62 165 ILE A O 1
ATOM 1317 N N . THR A 1 166 ? -10.838 -0.707 22.081 1.00 95.75 166 THR A N 1
ATOM 1318 C CA . THR A 1 166 ? -9.839 -0.807 23.152 1.00 95.75 166 THR A CA 1
ATOM 1319 C C . THR A 1 166 ? -8.517 -0.161 22.744 1.00 95.75 166 THR A C 1
ATOM 1321 O O . THR A 1 166 ? -8.213 -0.038 21.559 1.00 95.75 166 THR A O 1
ATOM 1324 N N . GLN A 1 167 ? -7.684 0.194 23.728 1.00 95.44 167 GLN A N 1
ATOM 1325 C CA . GLN A 1 167 ? -6.328 0.677 23.450 1.00 95.44 167 GLN A CA 1
ATOM 1326 C C . GLN A 1 167 ? -5.505 -0.361 22.676 1.00 95.44 167 GLN A C 1
ATOM 1328 O O . GLN A 1 167 ? -4.824 -0.011 21.726 1.00 95.44 167 GLN A O 1
ATOM 1333 N N . GLN A 1 168 ? -5.645 -1.647 23.013 1.00 97.56 168 GLN A N 1
ATOM 1334 C CA . GLN A 1 168 ? -4.956 -2.726 22.307 1.00 97.56 168 GLN A CA 1
ATOM 1335 C C . GLN A 1 168 ? -5.296 -2.749 20.808 1.00 97.56 168 GLN A C 1
ATOM 1337 O O . GLN A 1 168 ? -4.410 -2.956 19.990 1.00 97.56 168 GLN A O 1
ATOM 1342 N N . GLN A 1 169 ? -6.560 -2.513 20.443 1.00 96.75 169 GLN A N 1
ATOM 1343 C CA . GLN A 1 169 ? -6.977 -2.456 19.038 1.00 96.75 169 GLN A CA 1
ATOM 1344 C C . GLN A 1 169 ? -6.411 -1.231 18.312 1.00 96.75 169 GLN A C 1
ATOM 1346 O O . GLN A 1 169 ? -6.064 -1.326 17.138 1.00 96.75 169 GLN A O 1
ATOM 1351 N N . LEU A 1 170 ? -6.307 -0.089 19.000 1.00 96.69 170 LEU A N 1
ATOM 1352 C CA . LEU A 1 170 ? -5.666 1.113 18.459 1.00 96.69 170 LEU A CA 1
ATOM 1353 C C . LEU A 1 170 ? -4.164 0.895 18.240 1.00 96.69 170 LEU A C 1
ATOM 1355 O O . LEU A 1 170 ? -3.641 1.248 17.183 1.00 96.69 170 LEU A O 1
ATOM 1359 N N . ASP A 1 171 ? -3.486 0.275 19.205 1.00 97.50 171 ASP A N 1
ATOM 1360 C CA . ASP A 1 171 ? -2.056 -0.034 19.120 1.00 97.50 171 ASP A CA 1
ATOM 1361 C C . ASP A 1 171 ? -1.779 -1.031 17.981 1.00 97.50 171 ASP A C 1
ATOM 1363 O O . ASP A 1 171 ? -0.843 -0.854 17.203 1.00 97.50 171 ASP A O 1
ATOM 1367 N N . GLU A 1 172 ? -2.631 -2.051 17.836 1.00 98.19 172 GLU A N 1
ATOM 1368 C CA . GLU A 1 172 ? -2.560 -3.024 16.743 1.00 98.19 172 GLU A CA 1
ATOM 1369 C C . GLU A 1 172 ? -2.757 -2.358 15.375 1.00 98.19 172 GLU A C 1
ATOM 1371 O O . GLU A 1 172 ? -1.950 -2.559 14.464 1.00 98.19 172 GLU A O 1
ATOM 1376 N N . ALA A 1 173 ? -3.784 -1.514 15.235 1.00 97.94 173 ALA A N 1
ATOM 1377 C CA . ALA A 1 173 ? -4.037 -0.774 14.003 1.00 97.94 173 ALA A CA 1
ATOM 1378 C C . ALA A 1 173 ? -2.868 0.154 13.637 1.00 97.94 173 ALA A C 1
ATOM 1380 O O . ALA A 1 173 ? -2.470 0.223 12.471 1.00 97.94 173 ALA A O 1
ATOM 1381 N N . THR A 1 174 ? -2.289 0.823 14.638 1.00 97.19 174 THR A N 1
ATOM 1382 C CA . THR A 1 174 ? -1.108 1.679 14.472 1.00 97.19 174 THR A CA 1
ATOM 1383 C C . THR A 1 174 ? 0.072 0.867 13.944 1.00 97.19 174 THR A C 1
ATOM 1385 O O . THR A 1 174 ? 0.649 1.227 12.920 1.00 97.19 174 THR A O 1
ATOM 1388 N N . ALA A 1 175 ? 0.387 -0.269 14.574 1.00 96.94 175 ALA A N 1
ATOM 1389 C CA . ALA A 1 175 ? 1.509 -1.117 14.173 1.00 96.94 175 ALA A CA 1
ATOM 1390 C C . ALA A 1 175 ? 1.372 -1.637 12.730 1.00 96.94 175 ALA A C 1
ATOM 1392 O O . ALA A 1 175 ? 2.344 -1.644 11.968 1.00 96.94 175 ALA A O 1
ATOM 1393 N N . ILE A 1 176 ? 0.161 -2.038 12.325 1.00 95.81 176 ILE A N 1
ATOM 1394 C CA . ILE A 1 176 ? -0.116 -2.469 10.947 1.00 95.81 176 ILE A CA 1
ATOM 1395 C C . ILE A 1 176 ? 0.094 -1.304 9.969 1.00 95.81 176 ILE A C 1
ATOM 1397 O O . ILE A 1 176 ? 0.785 -1.462 8.958 1.00 95.81 176 ILE A O 1
ATOM 1401 N N . ALA A 1 177 ? -0.474 -0.131 10.264 1.00 95.75 177 ALA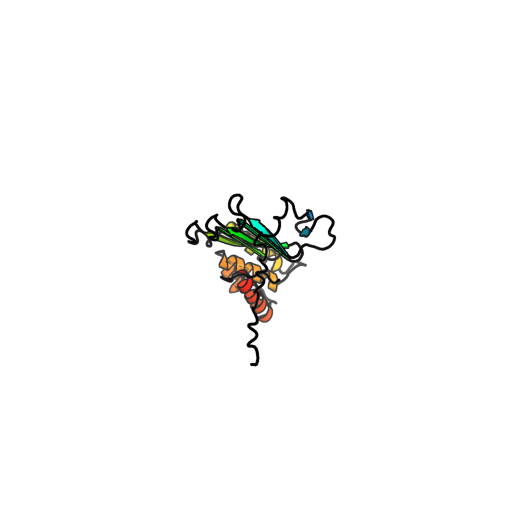 A N 1
ATOM 1402 C CA . ALA A 1 177 ? -0.355 1.042 9.404 1.00 95.75 177 ALA A CA 1
ATOM 1403 C C . ALA A 1 177 ? 1.103 1.505 9.255 1.00 95.75 177 ALA A C 1
ATOM 1405 O O . ALA A 1 177 ? 1.551 1.763 8.137 1.00 95.75 177 ALA A O 1
ATOM 1406 N N . GLU A 1 178 ? 1.874 1.542 10.342 1.00 94.12 178 GLU A N 1
ATOM 1407 C CA . GLU A 1 178 ? 3.302 1.877 10.312 1.00 94.12 178 GLU A CA 1
ATOM 1408 C C . GLU A 1 178 ? 4.098 0.909 9.428 1.00 94.12 178 GLU A C 1
ATOM 1410 O O . GLU A 1 178 ? 4.912 1.347 8.611 1.00 94.12 178 GLU A O 1
ATOM 1415 N N . GLY A 1 179 ? 3.814 -0.396 9.506 1.00 92.94 179 GLY A N 1
ATOM 1416 C CA . GLY A 1 179 ? 4.433 -1.398 8.636 1.00 92.94 179 GLY A CA 1
ATOM 1417 C C . GLY A 1 179 ? 4.140 -1.162 7.149 1.00 92.94 179 GLY A C 1
ATOM 1418 O O . GLY A 1 179 ? 5.035 -1.258 6.307 1.00 92.94 179 GLY A O 1
ATOM 1419 N N . LEU A 1 180 ? 2.902 -0.789 6.816 1.00 91.75 180 LEU A N 1
ATOM 1420 C CA . LEU A 1 180 ? 2.493 -0.467 5.444 1.00 91.75 180 LEU A CA 1
ATOM 1421 C C . LEU A 1 180 ? 3.127 0.837 4.931 1.00 91.75 180 LEU A C 1
ATOM 1423 O O . LEU A 1 180 ? 3.425 0.953 3.736 1.00 91.75 180 LEU A O 1
ATOM 1427 N N . LEU A 1 181 ? 3.358 1.806 5.819 1.00 90.31 181 LEU A N 1
ATOM 1428 C CA . LEU A 1 181 ? 3.860 3.146 5.501 1.00 90.31 181 LEU A CA 1
ATOM 1429 C C . LEU A 1 181 ? 5.389 3.278 5.576 1.00 90.31 181 LEU A C 1
ATOM 1431 O O . LEU A 1 181 ? 5.927 4.255 5.050 1.00 90.31 181 LEU A O 1
ATOM 1435 N N . ALA A 1 182 ? 6.088 2.295 6.154 1.00 88.94 182 ALA A N 1
ATOM 1436 C CA . ALA A 1 182 ? 7.533 2.301 6.387 1.00 88.94 182 ALA A CA 1
ATOM 1437 C C . ALA A 1 182 ? 8.361 2.763 5.172 1.00 88.94 182 ALA A C 1
ATOM 1439 O O . ALA A 1 182 ? 7.995 2.546 4.012 1.00 88.94 182 ALA A O 1
ATOM 1440 N N . GLU A 1 183 ? 9.507 3.404 5.396 1.00 78.38 183 GLU A N 1
ATOM 1441 C CA . GLU A 1 183 ? 10.365 3.853 4.294 1.00 78.38 183 GLU A CA 1
ATOM 1442 C C . GLU A 1 183 ? 10.808 2.662 3.431 1.00 78.38 183 GLU A C 1
ATOM 1444 O O . GLU A 1 183 ? 10.491 2.618 2.236 1.00 78.38 183 GLU A O 1
ATOM 1449 N N . GLU A 1 184 ? 11.390 1.646 4.072 1.00 80.88 184 GLU A N 1
ATOM 1450 C CA . GLU A 1 184 ? 11.650 0.334 3.488 1.00 80.88 184 GLU A CA 1
ATOM 1451 C C . GLU A 1 184 ? 10.454 -0.599 3.688 1.00 80.88 184 GLU A C 1
ATOM 1453 O O . GLU A 1 184 ? 10.075 -0.911 4.813 1.00 80.88 184 GLU A O 1
ATOM 1458 N N . PHE A 1 185 ? 9.894 -1.104 2.590 1.00 79.94 185 PHE A N 1
ATOM 1459 C CA . PHE A 1 185 ? 8.877 -2.150 2.634 1.00 79.94 185 PHE A CA 1
ATOM 1460 C C . PHE A 1 185 ? 9.388 -3.419 1.981 1.00 79.94 185 PHE A C 1
ATOM 1462 O O . PHE A 1 185 ? 9.778 -3.424 0.807 1.00 79.94 185 PHE A O 1
ATOM 1469 N N . ARG A 1 186 ? 9.351 -4.511 2.737 1.00 77.25 186 ARG A N 1
ATOM 1470 C CA . ARG A 1 186 ? 9.706 -5.840 2.251 1.00 77.25 186 ARG A CA 1
ATOM 1471 C C . ARG A 1 186 ? 8.477 -6.727 2.405 1.00 77.25 186 ARG A C 1
ATOM 1473 O O . ARG A 1 186 ? 8.040 -6.915 3.538 1.00 77.25 186 ARG A O 1
ATOM 1480 N N . PRO A 1 187 ? 7.891 -7.225 1.304 1.00 71.06 187 PRO A N 1
ATOM 1481 C CA . PRO A 1 187 ? 6.822 -8.200 1.427 1.00 71.06 187 PRO A CA 1
ATOM 1482 C C . PRO A 1 187 ? 7.363 -9.438 2.153 1.00 71.06 187 PRO A C 1
ATOM 1484 O O . PRO A 1 187 ? 8.510 -9.831 1.926 1.00 71.06 187 PRO A O 1
ATOM 1487 N N . ALA A 1 188 ? 6.560 -10.024 3.040 1.00 65.81 188 ALA A N 1
ATOM 1488 C CA . ALA A 1 188 ? 6.897 -11.304 3.651 1.00 65.81 188 ALA A CA 1
ATOM 1489 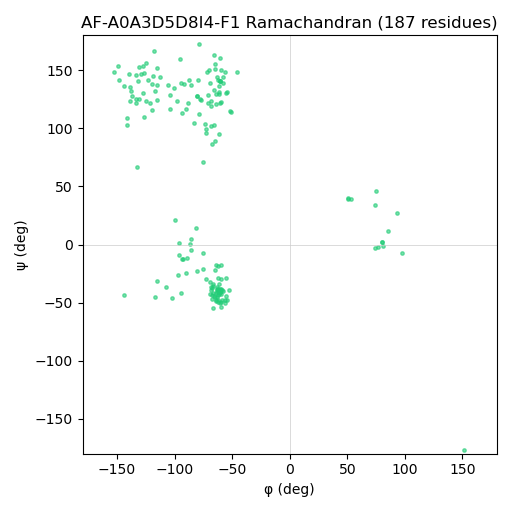C C . ALA A 1 188 ? 7.002 -12.370 2.546 1.00 65.81 188 ALA A C 1
ATOM 1491 O O . ALA A 1 188 ? 6.126 -12.437 1.681 1.00 65.81 188 ALA A O 1
ATOM 1492 N N . HIS A 1 189 ? 8.103 -13.124 2.547 1.00 46.59 189 HIS A N 1
ATOM 1493 C CA . HIS A 1 189 ? 8.375 -14.201 1.593 1.00 46.59 189 HIS A CA 1
ATOM 1494 C C . HIS A 1 189 ? 7.590 -15.466 1.923 1.00 46.59 189 HIS A C 1
ATOM 1496 O O . HIS A 1 189 ? 7.452 -15.763 3.131 1.00 46.59 189 HIS A O 1
#

Nearest PDB structures (foldseek):
  5vae-assembly1_A  TM=5.615E-01  e=1.806E-02  Streptococcus gordonii
  6deh-assembly2_B  TM=8.586E-01  e=3.362E-01  Legionella pneumophila subsp. pneumophila str. Philadelphia 1
  8p1x-assembly1_AAA  TM=4.722E-01  e=3.014E-03  Staphylococcus epidermidis
  5vaf-assembly1_A  TM=5.601E-01  e=3.923E-02  Streptococcus gordonii
  2fkj-assembly1_B  TM=3.763E-01  e=4.980E-02  Borreliella burgdorferi

Secondary structure (DSSP, 8-state):
------------------PPPPPPPTT-EEEETTEEEETT-SSPP-EEEEEE-SS-SSSEEEEEEEETTEEEEEEEE-TTS-EEEEEEEETTEEEEEEEE-TTS-EEE-S--HHHHHHHHHHHHHHH-TT-TT--HHHHHHHHHHHHHTT-TTHHHHHHSPPTT--HHHHHHHHHHHHHHH-SS-----

Foldseek 3Di:
DDDDDDDPDPDPPPPPPPQDPDAQDVCQWDADPQFTHGVPDPWTDAAKHWAADPVDRNATAKMWGDDRRATAKIWGADNVNATAWIFGDDPNATLFIWGADNVNHTDDGEDPVVSLVVLQVVLCQQLPPPRPNRDLLSSLLSLLSSVSNPHPCSVVCVVDPDPPDDPVSNVNSVVNNCQRVPPDHDPDD

Sequence (189 aa):
MQRTAFILLVMALAGCSSEPPPEPPRGALDERNGIAYEHGATEPFTGALTRYHVHDKTQKSNEVFYHEGLKVVQRSWFANGQLMSEYRFHRGHVVVQRTWDINGRLLSWNKQAQLAEEQLNRANTLLTPTNASKDYVEGFVWVHIADANGHENAPLFLNNPPPGITQQQLDEATAIAEGLLAEEFRPAH